Protein AF-A0AA37K7Y8-F1 (afdb_monomer)

Structure (mmCIF, N/CA/C/O backbone):
data_AF-A0AA37K7Y8-F1
#
_entry.id   AF-A0AA37K7Y8-F1
#
loop_
_atom_site.group_PDB
_atom_site.id
_atom_site.type_symbol
_atom_site.label_atom_id
_atom_site.label_alt_id
_atom_site.label_comp_id
_atom_site.label_asym_id
_atom_site.label_entity_id
_atom_site.label_seq_id
_atom_site.pdbx_PDB_ins_code
_atom_site.Cartn_x
_atom_site.Cartn_y
_atom_site.Cartn_z
_atom_site.occupancy
_atom_site.B_iso_or_equiv
_atom_site.auth_seq_id
_atom_site.auth_comp_id
_atom_site.auth_asym_id
_atom_site.auth_atom_id
_atom_site.pdbx_PDB_model_num
ATOM 1 N N . MET A 1 1 ? 25.836 -9.512 -77.310 1.00 53.97 1 MET A N 1
ATOM 2 C CA . MET A 1 1 ? 26.507 -8.299 -76.786 1.00 53.97 1 MET A CA 1
ATOM 3 C C . MET A 1 1 ? 25.750 -7.010 -77.109 1.00 53.97 1 MET A C 1
ATOM 5 O O . MET A 1 1 ? 25.607 -6.220 -76.193 1.00 53.97 1 MET A O 1
ATOM 9 N N . LEU A 1 2 ? 25.209 -6.821 -78.325 1.00 56.22 2 LEU A N 1
ATOM 10 C CA . LEU A 1 2 ? 24.453 -5.611 -78.724 1.00 56.22 2 LEU A CA 1
ATOM 11 C C . LEU A 1 2 ? 23.228 -5.285 -77.844 1.00 56.22 2 LEU A C 1
ATOM 13 O O . LEU A 1 2 ? 23.003 -4.128 -77.509 1.00 56.22 2 LEU A O 1
ATOM 17 N N . TRP A 1 3 ? 22.492 -6.302 -77.379 1.00 63.25 3 TRP A N 1
ATOM 18 C CA . TRP A 1 3 ? 21.325 -6.079 -76.517 1.00 63.25 3 TRP A CA 1
ATOM 19 C C . TRP A 1 3 ? 21.700 -5.428 -75.182 1.00 63.25 3 TRP A C 1
ATOM 21 O O . TRP A 1 3 ? 21.035 -4.497 -74.763 1.00 63.25 3 TRP A O 1
ATOM 31 N N . LEU A 1 4 ? 22.796 -5.856 -74.544 1.00 59.97 4 LEU A N 1
ATOM 32 C CA . LEU A 1 4 ? 23.277 -5.290 -73.276 1.00 59.97 4 LEU A CA 1
ATOM 33 C C . LEU A 1 4 ? 23.774 -3.844 -73.423 1.00 59.97 4 LEU A C 1
ATOM 35 O O . LEU A 1 4 ? 23.614 -3.066 -72.489 1.00 59.97 4 LEU A O 1
ATOM 39 N N . SER A 1 5 ? 24.352 -3.473 -74.572 1.00 61.94 5 SER A N 1
ATOM 40 C CA . SER A 1 5 ? 24.827 -2.103 -74.808 1.00 61.94 5 SER A CA 1
ATOM 41 C C . SER A 1 5 ? 23.690 -1.116 -75.070 1.00 61.94 5 SER A C 1
ATOM 43 O O . SER A 1 5 ? 23.763 0.016 -74.606 1.00 61.94 5 SER A O 1
ATOM 45 N N . GLU A 1 6 ? 22.625 -1.542 -75.755 1.00 71.38 6 GLU A N 1
ATOM 46 C CA . GLU A 1 6 ? 21.433 -0.708 -75.999 1.00 71.38 6 GLU A CA 1
ATOM 47 C C . GLU A 1 6 ? 20.591 -0.519 -74.728 1.00 71.38 6 GLU A C 1
ATOM 49 O O . GLU A 1 6 ? 19.954 0.510 -74.526 1.00 71.38 6 GLU A O 1
ATOM 54 N N . ASN A 1 7 ? 20.651 -1.501 -73.830 1.00 76.31 7 ASN A N 1
ATOM 55 C CA . ASN A 1 7 ? 19.851 -1.600 -72.614 1.00 76.31 7 ASN A CA 1
ATOM 56 C C . ASN A 1 7 ? 20.649 -1.237 -71.345 1.00 76.31 7 ASN A C 1
ATOM 58 O O . ASN A 1 7 ? 20.201 -1.479 -70.230 1.00 76.31 7 ASN A O 1
ATOM 62 N N . ILE A 1 8 ? 21.836 -0.645 -71.462 1.00 79.62 8 ILE A N 1
ATOM 63 C CA . ILE A 1 8 ? 22.662 -0.337 -70.284 1.00 79.62 8 ILE A CA 1
ATOM 64 C C . ILE A 1 8 ? 22.063 0.807 -69.436 1.00 79.62 8 ILE A C 1
ATOM 66 O O . ILE A 1 8 ? 22.241 0.834 -68.220 1.00 79.62 8 ILE A O 1
ATOM 70 N N . GLY A 1 9 ? 21.331 1.733 -70.072 1.00 79.88 9 GLY A N 1
ATOM 71 C CA . GLY A 1 9 ? 20.752 2.925 -69.440 1.00 79.88 9 GLY A CA 1
ATOM 72 C C . GLY A 1 9 ? 19.638 2.602 -68.443 1.00 79.88 9 GLY A C 1
ATOM 73 O O . GLY A 1 9 ? 19.799 2.839 -67.252 1.00 79.88 9 GLY A O 1
ATOM 74 N N . TRP A 1 10 ? 18.547 1.973 -68.894 1.00 81.38 10 TRP A N 1
ATOM 75 C CA . TRP A 1 10 ? 17.434 1.581 -68.010 1.00 81.38 10 TRP A CA 1
ATOM 76 C C . TRP A 1 10 ? 17.857 0.582 -66.916 1.00 81.38 10 TRP A C 1
ATOM 78 O O . TRP A 1 10 ? 17.357 0.667 -65.798 1.00 81.38 10 TRP A O 1
ATOM 88 N N . ILE A 1 11 ? 18.814 -0.324 -67.183 1.00 81.25 11 ILE A N 1
ATOM 89 C CA . ILE A 1 11 ? 19.373 -1.221 -66.152 1.00 81.25 11 ILE A CA 1
ATOM 90 C C . ILE A 1 11 ? 20.088 -0.409 -65.069 1.00 81.25 11 ILE A C 1
ATOM 92 O O . ILE A 1 11 ? 19.901 -0.671 -63.879 1.00 81.25 11 ILE A O 1
ATOM 96 N N . LYS A 1 12 ? 20.886 0.591 -65.464 1.00 83.25 12 LYS A N 1
ATOM 97 C CA . LYS A 1 12 ? 21.547 1.506 -64.530 1.00 83.25 12 LYS A CA 1
ATOM 98 C C . LYS A 1 12 ? 20.523 2.287 -63.709 1.00 83.25 12 LYS A C 1
ATOM 100 O O . LYS A 1 12 ? 20.694 2.378 -62.500 1.00 83.25 12 LYS A O 1
ATOM 105 N N . ASP A 1 13 ? 19.456 2.781 -64.328 1.00 83.31 13 ASP A N 1
ATOM 106 C CA . ASP A 1 13 ? 18.425 3.560 -63.636 1.00 83.31 13 ASP A CA 1
ATOM 107 C C . ASP A 1 13 ? 17.643 2.708 -62.625 1.00 83.31 13 ASP A C 1
ATOM 109 O O . ASP A 1 13 ? 17.449 3.127 -61.484 1.00 83.31 13 ASP A O 1
ATOM 113 N N . ILE A 1 14 ? 17.273 1.474 -62.987 1.00 86.94 14 ILE A N 1
ATOM 114 C CA . ILE A 1 14 ? 16.620 0.523 -62.072 1.00 86.94 14 ILE A CA 1
ATOM 115 C C . ILE A 1 14 ? 17.543 0.177 -60.898 1.00 86.94 14 ILE A C 1
ATOM 117 O O . ILE A 1 14 ? 17.113 0.210 -59.744 1.00 86.94 14 ILE A O 1
ATOM 121 N N . LEU A 1 15 ? 18.819 -0.118 -61.166 1.00 86.06 15 LEU A N 1
ATOM 122 C CA . LEU A 1 15 ? 19.801 -0.381 -60.112 1.00 86.06 15 LEU A CA 1
ATOM 123 C C . LEU A 1 15 ? 19.987 0.841 -59.212 1.00 86.06 15 LEU A C 1
ATOM 125 O O . LEU A 1 15 ? 19.997 0.693 -57.993 1.00 86.06 15 LEU A O 1
ATOM 129 N N . SER A 1 16 ? 20.077 2.042 -59.782 1.00 87.62 16 SER A N 1
ATOM 130 C CA . SER A 1 16 ? 20.163 3.287 -59.021 1.00 87.62 16 SER A CA 1
ATOM 131 C C . SER A 1 16 ? 18.949 3.485 -58.116 1.00 87.62 16 SER A C 1
ATOM 133 O O . SER A 1 16 ? 19.140 3.790 -56.945 1.00 87.62 16 SER A O 1
ATOM 135 N N . ILE A 1 17 ? 17.725 3.228 -58.589 1.00 90.25 17 ILE A N 1
ATOM 136 C CA . ILE A 1 17 ? 16.512 3.302 -57.757 1.00 90.25 17 ILE A CA 1
ATOM 137 C C . ILE A 1 17 ? 16.580 2.306 -56.591 1.00 90.25 17 ILE A C 1
ATOM 139 O O . ILE A 1 17 ? 16.290 2.676 -55.452 1.00 90.25 17 ILE A O 1
ATOM 143 N N . ILE A 1 18 ? 17.003 1.063 -56.844 1.00 89.81 18 ILE A N 1
ATOM 144 C CA . ILE A 1 18 ? 17.145 0.037 -55.799 1.00 89.81 18 ILE A CA 1
ATOM 145 C C . ILE A 1 18 ? 18.210 0.448 -54.775 1.00 89.81 18 ILE A C 1
ATOM 147 O O . ILE A 1 18 ? 17.963 0.372 -53.571 1.00 89.81 18 ILE A O 1
ATOM 151 N N . PHE A 1 19 ? 19.374 0.923 -55.227 1.00 88.44 19 PHE A N 1
ATOM 152 C CA . PHE A 1 19 ? 20.452 1.366 -54.343 1.00 88.44 19 PHE A CA 1
ATOM 153 C C . PHE A 1 19 ? 20.061 2.596 -53.527 1.00 88.44 19 PHE A C 1
ATOM 155 O O . PHE A 1 19 ? 20.320 2.629 -52.324 1.00 88.44 19 PHE A O 1
ATOM 162 N N . THR A 1 20 ? 19.400 3.580 -54.137 1.00 92.75 20 THR A N 1
ATOM 163 C CA . THR A 1 20 ? 18.884 4.750 -53.423 1.00 92.75 20 THR A CA 1
ATOM 164 C C . THR A 1 20 ? 17.829 4.333 -52.400 1.00 92.75 20 THR A C 1
ATOM 166 O O . THR A 1 20 ? 17.922 4.752 -51.250 1.00 92.75 20 THR A O 1
ATOM 169 N N . GLY A 1 21 ? 16.894 3.446 -52.755 1.00 89.75 21 GLY A N 1
ATOM 170 C CA . GLY A 1 21 ? 15.892 2.921 -51.824 1.00 89.75 21 GLY A CA 1
ATOM 171 C C . GLY A 1 21 ? 16.510 2.173 -50.638 1.00 89.75 21 GLY A C 1
ATOM 172 O O . GLY A 1 21 ? 16.165 2.442 -49.486 1.00 89.75 21 GLY A O 1
ATOM 173 N N . ALA A 1 22 ? 17.478 1.290 -50.894 1.00 89.81 22 ALA A N 1
ATOM 174 C CA . ALA A 1 22 ? 18.213 0.582 -49.847 1.00 89.81 22 ALA A CA 1
ATOM 175 C C . ALA A 1 22 ? 18.989 1.551 -48.939 1.00 89.81 22 ALA A C 1
ATOM 177 O O . ALA A 1 22 ? 18.926 1.433 -47.714 1.00 89.81 22 ALA A O 1
ATOM 178 N N . ALA A 1 23 ? 19.662 2.548 -49.520 1.00 88.38 23 ALA A N 1
ATOM 179 C CA . ALA A 1 23 ? 20.372 3.577 -48.768 1.00 88.38 23 ALA A CA 1
ATOM 180 C C . ALA A 1 23 ? 19.420 4.400 -47.887 1.00 88.38 23 ALA A C 1
ATOM 182 O O . ALA A 1 23 ? 19.737 4.658 -46.726 1.00 88.38 23 ALA A O 1
ATOM 183 N N . THR A 1 24 ? 18.232 4.756 -48.385 1.00 92.62 24 THR A N 1
ATOM 184 C CA . THR A 1 24 ? 17.203 5.443 -47.592 1.00 92.62 24 THR A CA 1
ATOM 185 C C . THR A 1 24 ? 16.727 4.583 -46.421 1.00 92.62 24 THR A C 1
ATOM 187 O O . THR A 1 24 ? 16.642 5.084 -45.300 1.00 92.62 24 THR A O 1
ATOM 190 N N . ILE A 1 25 ? 16.471 3.288 -46.631 1.00 89.00 25 ILE A N 1
ATOM 191 C CA . ILE A 1 25 ? 16.063 2.372 -45.552 1.00 89.00 25 ILE A CA 1
ATOM 192 C C . ILE A 1 25 ? 17.158 2.275 -44.484 1.00 89.00 25 ILE A C 1
ATOM 194 O O . ILE A 1 25 ? 16.870 2.420 -43.294 1.00 89.00 25 ILE A O 1
ATOM 198 N N . ILE A 1 26 ? 18.414 2.079 -44.893 1.00 89.19 26 ILE A N 1
ATOM 199 C CA . ILE A 1 26 ? 19.559 2.004 -43.977 1.00 89.19 26 ILE A CA 1
ATOM 200 C C . ILE A 1 26 ? 19.713 3.315 -43.205 1.00 89.19 26 ILE A C 1
ATOM 202 O O . ILE A 1 26 ? 19.890 3.284 -41.989 1.00 89.19 26 ILE A O 1
ATOM 206 N N . ALA A 1 27 ? 19.593 4.466 -43.868 1.00 88.81 27 ALA A N 1
ATOM 207 C CA . ALA A 1 27 ? 19.661 5.769 -43.214 1.00 88.81 27 ALA A CA 1
ATOM 208 C C . ALA A 1 27 ? 18.552 5.943 -42.162 1.00 88.81 27 ALA A C 1
ATOM 210 O O . ALA A 1 27 ? 18.833 6.363 -41.039 1.00 88.81 27 ALA A O 1
ATOM 211 N N . VAL A 1 28 ? 17.309 5.551 -42.473 1.00 89.56 28 VAL A N 1
ATOM 212 C CA . VAL A 1 28 ? 16.185 5.603 -41.521 1.00 89.56 28 VAL A CA 1
ATOM 213 C C . VAL A 1 28 ? 16.417 4.666 -40.333 1.00 89.56 28 VAL A C 1
ATOM 215 O O . VAL A 1 28 ? 16.213 5.068 -39.186 1.00 89.56 28 VAL A O 1
ATOM 218 N N . LEU A 1 29 ? 16.871 3.433 -40.572 1.00 83.31 29 LEU A N 1
ATOM 219 C CA . LEU A 1 29 ? 17.193 2.482 -39.503 1.00 83.31 29 LEU A CA 1
ATOM 220 C C . LEU A 1 29 ? 18.341 2.984 -38.623 1.00 83.31 29 LEU A C 1
ATOM 222 O O . LEU A 1 29 ? 18.253 2.906 -37.399 1.00 83.31 29 LEU A O 1
ATOM 226 N N . THR A 1 30 ? 19.372 3.566 -39.232 1.00 85.62 30 THR A N 1
ATOM 227 C CA . THR A 1 30 ? 20.529 4.134 -38.531 1.00 85.62 30 THR A CA 1
ATOM 228 C C . THR A 1 30 ? 20.114 5.328 -37.677 1.00 85.62 30 THR A C 1
ATOM 230 O O . THR A 1 30 ? 20.510 5.414 -36.519 1.00 85.62 30 THR A O 1
ATOM 233 N N . TYR A 1 31 ? 19.252 6.208 -38.194 1.00 84.06 31 TYR A N 1
ATOM 234 C CA . TYR A 1 31 ? 18.682 7.317 -37.428 1.00 84.06 31 TYR A CA 1
ATOM 235 C C . TYR A 1 31 ? 17.853 6.824 -36.235 1.00 84.06 31 TYR A C 1
ATOM 237 O O . TYR A 1 31 ? 18.003 7.334 -35.124 1.00 84.06 31 TYR A O 1
ATOM 245 N N . ARG A 1 32 ? 17.008 5.798 -36.428 1.00 77.25 32 ARG A N 1
ATOM 246 C CA . ARG A 1 32 ? 16.239 5.190 -35.327 1.00 77.25 32 ARG A CA 1
ATOM 247 C C . ARG A 1 32 ? 17.155 4.574 -34.272 1.00 77.25 32 ARG A C 1
ATOM 249 O O . ARG A 1 32 ? 16.910 4.782 -33.088 1.00 77.25 32 ARG A O 1
ATOM 256 N N . TYR A 1 33 ? 18.198 3.861 -34.692 1.00 72.69 33 TYR A N 1
ATOM 257 C CA . TYR A 1 33 ? 19.177 3.262 -33.789 1.00 72.69 33 TYR A CA 1
ATOM 258 C C . TYR A 1 33 ? 19.944 4.331 -33.004 1.00 72.69 33 TYR A C 1
ATOM 260 O O . TYR A 1 33 ? 19.936 4.310 -31.778 1.00 72.69 33 TYR A O 1
ATOM 268 N N . ALA A 1 34 ? 20.508 5.326 -33.692 1.00 68.75 34 ALA A N 1
ATOM 269 C CA . ALA A 1 34 ? 21.235 6.427 -33.069 1.00 68.75 34 ALA A CA 1
ATOM 270 C C . ALA A 1 34 ? 20.361 7.196 -32.072 1.00 68.75 34 ALA A C 1
ATOM 272 O O . ALA A 1 34 ? 20.804 7.482 -30.964 1.00 68.75 34 ALA A O 1
ATOM 273 N N . LYS A 1 35 ? 19.094 7.466 -32.415 1.00 73.56 35 LYS A N 1
ATOM 274 C CA . LYS A 1 35 ? 18.142 8.103 -31.499 1.00 73.56 35 LYS A CA 1
ATOM 275 C C . LYS A 1 35 ? 17.959 7.288 -30.216 1.00 73.56 35 LYS A C 1
ATOM 277 O O . LYS A 1 35 ? 17.956 7.865 -29.137 1.00 73.56 35 LYS A O 1
ATOM 282 N N . VAL A 1 36 ? 17.835 5.964 -30.313 1.00 71.31 36 VAL A N 1
ATOM 283 C CA . VAL A 1 36 ? 17.737 5.094 -29.130 1.00 71.31 36 VAL A CA 1
ATOM 284 C C . VAL A 1 36 ? 19.032 5.139 -28.317 1.00 71.31 36 VAL A C 1
ATOM 286 O O . VAL A 1 36 ? 18.974 5.387 -27.119 1.00 71.31 36 VAL A O 1
ATOM 289 N N . THR A 1 37 ? 20.193 4.977 -28.954 1.00 68.81 37 THR A N 1
ATOM 290 C CA . THR A 1 37 ? 21.496 4.923 -28.272 1.00 68.81 37 THR A CA 1
ATOM 291 C C . THR A 1 37 ? 21.881 6.240 -27.594 1.00 68.81 37 THR A C 1
ATOM 293 O O . THR A 1 37 ? 22.449 6.215 -26.507 1.00 68.81 37 THR A O 1
ATOM 296 N N . ILE A 1 38 ? 21.552 7.389 -28.194 1.00 70.81 38 ILE A N 1
ATOM 297 C CA . ILE A 1 38 ? 21.874 8.713 -27.637 1.00 70.81 38 ILE A CA 1
ATO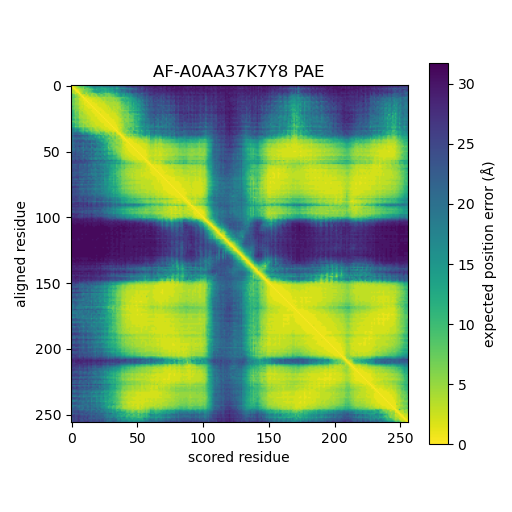M 298 C C . ILE A 1 38 ? 21.100 8.973 -26.337 1.00 70.81 38 ILE A C 1
ATOM 300 O O . ILE A 1 38 ? 21.684 9.468 -25.377 1.00 70.81 38 ILE A O 1
ATOM 304 N N . PHE A 1 39 ? 19.814 8.607 -26.273 1.00 65.94 39 PHE A N 1
ATOM 305 C CA . PHE A 1 39 ? 18.982 8.839 -25.082 1.00 65.94 39 PHE A CA 1
ATOM 306 C C . PHE A 1 39 ? 19.058 7.714 -24.043 1.00 65.94 39 PHE A C 1
ATOM 308 O O . PHE A 1 39 ? 18.698 7.915 -22.884 1.00 65.94 39 PHE A O 1
ATOM 315 N N . GLN A 1 40 ? 19.552 6.534 -24.422 1.00 74.69 40 GLN A N 1
ATOM 316 C CA . GLN A 1 40 ? 19.700 5.389 -23.528 1.00 74.69 40 GLN A CA 1
ATOM 317 C C . GLN A 1 40 ? 20.427 5.698 -22.201 1.00 74.69 40 GLN A C 1
ATOM 319 O O . GLN A 1 40 ? 19.898 5.298 -21.159 1.00 74.69 40 GLN A O 1
ATOM 324 N N . PRO A 1 41 ? 21.574 6.413 -22.160 1.00 77.31 41 PRO A N 1
ATOM 325 C CA . PRO A 1 41 ? 22.250 6.713 -20.896 1.00 77.31 41 PRO A CA 1
ATOM 326 C C . PRO A 1 41 ? 21.445 7.648 -19.983 1.00 77.31 41 PRO A C 1
ATOM 328 O O . PRO A 1 41 ? 21.474 7.474 -18.767 1.00 77.31 41 PRO A O 1
ATOM 331 N N . GLU A 1 42 ? 20.713 8.619 -20.533 1.00 80.94 42 GLU A N 1
ATOM 332 C CA . GLU A 1 42 ? 19.881 9.538 -19.742 1.00 80.94 42 GLU A CA 1
ATOM 333 C C . GLU A 1 42 ? 18.663 8.824 -19.158 1.00 80.94 42 GLU A C 1
ATOM 335 O O . GLU A 1 42 ? 18.407 8.920 -17.957 1.00 80.94 42 GLU A O 1
ATOM 340 N N . ILE A 1 43 ? 17.972 8.034 -19.984 1.00 82.25 43 ILE A N 1
ATOM 341 C CA . ILE A 1 43 ? 16.843 7.203 -19.553 1.00 82.25 43 ILE A CA 1
ATOM 342 C C . ILE A 1 43 ? 17.293 6.251 -18.444 1.00 82.25 43 ILE A C 1
ATOM 344 O O . ILE A 1 43 ? 16.642 6.174 -17.406 1.00 82.25 43 ILE A O 1
ATOM 348 N N . THR A 1 44 ? 18.439 5.586 -18.617 1.00 83.38 44 THR A N 1
ATOM 349 C CA . THR A 1 44 ? 18.978 4.660 -17.611 1.00 83.38 44 THR A CA 1
ATOM 350 C C . THR A 1 44 ? 19.246 5.375 -16.287 1.00 83.38 44 THR A C 1
ATOM 352 O O . THR A 1 44 ? 18.846 4.873 -15.244 1.00 83.38 44 THR A O 1
ATOM 355 N N . LYS A 1 45 ? 19.844 6.576 -16.300 1.00 85.62 45 LYS A N 1
ATOM 356 C CA . LYS A 1 45 ? 20.081 7.353 -15.069 1.00 85.62 45 LYS A CA 1
ATOM 357 C C . LYS A 1 45 ? 18.783 7.692 -14.335 1.00 85.62 45 LYS A C 1
ATOM 359 O O . LYS A 1 45 ? 18.715 7.521 -13.119 1.00 85.62 45 LYS A O 1
ATOM 364 N N . VAL A 1 46 ? 17.760 8.148 -15.061 1.00 88.38 46 VAL A N 1
ATOM 365 C CA . VAL A 1 46 ? 16.444 8.466 -14.479 1.00 88.38 46 VAL A CA 1
ATOM 366 C C . VAL A 1 46 ? 15.805 7.210 -13.886 1.00 88.38 46 VAL A C 1
ATOM 368 O O . VAL A 1 46 ? 15.337 7.240 -12.751 1.00 88.38 46 VAL A O 1
ATOM 371 N N . GLN A 1 47 ? 15.842 6.091 -14.612 1.00 87.50 47 GLN A N 1
ATOM 372 C CA . GLN A 1 47 ? 15.331 4.805 -14.136 1.00 87.50 47 GLN A CA 1
ATOM 373 C C . GLN A 1 47 ? 16.055 4.329 -12.878 1.00 87.50 47 GLN A C 1
ATOM 375 O O . GLN A 1 47 ? 15.402 4.004 -11.892 1.00 87.50 47 GLN A O 1
ATOM 380 N N . THR A 1 48 ? 17.389 4.347 -12.873 1.00 88.12 48 THR A N 1
ATOM 381 C CA . THR A 1 48 ? 18.196 3.997 -11.700 1.00 88.12 48 THR A CA 1
ATOM 382 C C . THR A 1 48 ? 17.829 4.867 -10.502 1.00 88.12 48 THR A C 1
ATOM 384 O O . THR A 1 48 ? 17.598 4.337 -9.420 1.00 88.12 48 THR A O 1
ATOM 387 N N . SER A 1 49 ? 17.715 6.186 -10.689 1.00 90.75 49 SER A N 1
ATOM 388 C CA . SER A 1 49 ? 17.336 7.101 -9.608 1.00 90.75 49 SER A CA 1
ATOM 389 C C . SER A 1 49 ? 15.947 6.790 -9.048 1.00 90.75 49 SER A C 1
ATOM 391 O O . SER A 1 49 ? 15.776 6.783 -7.833 1.00 90.75 49 SER A O 1
ATOM 393 N N . LEU A 1 50 ? 14.965 6.519 -9.913 1.00 92.25 50 LEU A N 1
ATOM 394 C CA . LEU A 1 50 ? 13.600 6.181 -9.500 1.00 92.25 50 LEU A CA 1
ATOM 395 C C . LEU A 1 50 ? 13.543 4.862 -8.731 1.00 92.25 50 LEU A C 1
ATOM 397 O O . LEU A 1 50 ? 12.842 4.768 -7.731 1.00 92.25 50 LEU A O 1
ATOM 401 N N . LEU A 1 51 ? 14.280 3.852 -9.189 1.00 92.31 51 LEU A N 1
ATOM 402 C CA . LEU A 1 51 ? 14.347 2.543 -8.546 1.00 92.31 51 LEU A CA 1
ATOM 403 C C . LEU A 1 51 ? 15.053 2.603 -7.184 1.00 92.31 51 LEU A C 1
ATOM 405 O O . LEU A 1 51 ? 14.620 1.945 -6.242 1.00 92.31 51 LEU A O 1
ATOM 409 N N . MET A 1 52 ? 16.102 3.418 -7.054 1.00 88.81 52 MET A N 1
ATOM 410 C CA . MET A 1 52 ? 16.772 3.649 -5.771 1.00 88.81 52 MET A CA 1
ATOM 411 C C . MET A 1 52 ? 15.869 4.392 -4.781 1.00 88.81 52 MET A C 1
ATOM 413 O O . MET A 1 52 ? 15.778 3.990 -3.624 1.00 88.81 52 MET A O 1
ATOM 417 N N . ASP A 1 53 ? 15.171 5.434 -5.237 1.00 91.31 53 ASP A N 1
ATOM 418 C CA . ASP A 1 53 ? 14.189 6.168 -4.427 1.00 91.31 53 ASP A CA 1
ATOM 419 C C . ASP A 1 53 ? 13.037 5.248 -3.976 1.00 91.31 53 ASP A C 1
ATOM 421 O O . ASP A 1 53 ? 12.634 5.271 -2.813 1.00 91.31 53 ASP A O 1
ATOM 425 N N . LEU A 1 54 ? 12.575 4.357 -4.862 1.00 91.38 54 LEU A N 1
ATOM 426 C CA . LEU A 1 54 ? 11.566 3.345 -4.550 1.00 91.38 54 LEU A CA 1
ATOM 427 C C . LEU A 1 54 ? 12.022 2.399 -3.430 1.00 91.38 54 LEU A C 1
ATOM 429 O O . LEU A 1 54 ? 11.269 2.176 -2.487 1.00 91.38 54 LEU A O 1
ATOM 433 N N . LEU A 1 55 ? 13.247 1.864 -3.507 1.00 86.00 55 LEU A N 1
ATOM 434 C CA . LEU A 1 55 ? 13.792 0.959 -2.485 1.00 86.00 55 LEU A CA 1
ATOM 435 C C . LEU A 1 55 ? 13.972 1.631 -1.120 1.00 86.00 55 LEU A C 1
ATOM 437 O O . LEU A 1 55 ? 13.904 0.955 -0.099 1.00 86.00 55 LEU A O 1
ATOM 441 N N . GLN A 1 56 ? 14.216 2.943 -1.089 1.00 87.31 56 GLN A N 1
ATOM 442 C CA . GLN A 1 56 ? 14.326 3.692 0.165 1.00 87.31 56 GLN A CA 1
ATOM 443 C C . GLN A 1 56 ? 12.964 3.939 0.816 1.00 87.31 56 GLN A C 1
ATOM 445 O O . GLN A 1 56 ? 12.870 3.995 2.041 1.00 87.31 56 GLN A O 1
ATOM 450 N N . LYS A 1 57 ? 11.916 4.115 0.005 1.00 87.69 57 LYS A N 1
ATOM 451 C CA . LYS A 1 57 ? 10.573 4.469 0.481 1.00 87.69 57 LYS A CA 1
ATOM 452 C C . LYS A 1 57 ? 9.676 3.268 0.726 1.00 87.69 57 LYS A C 1
ATOM 454 O O . LYS A 1 57 ? 8.785 3.352 1.569 1.00 87.69 57 LYS A O 1
ATOM 459 N N . ILE A 1 58 ? 9.869 2.175 -0.007 1.00 85.88 58 ILE A N 1
ATOM 460 C CA . ILE A 1 58 ? 9.056 0.979 0.168 1.00 85.88 58 ILE A CA 1
ATOM 461 C C . ILE A 1 58 ? 9.655 0.088 1.256 1.00 85.88 58 ILE A C 1
ATOM 463 O O . ILE A 1 58 ? 10.823 -0.291 1.176 1.00 85.88 58 ILE A O 1
ATOM 467 N N . PRO A 1 59 ? 8.857 -0.280 2.269 1.00 86.38 59 PRO A N 1
ATOM 468 C CA . PRO A 1 59 ? 9.309 -1.171 3.320 1.00 86.38 59 PRO A CA 1
ATOM 469 C C . PRO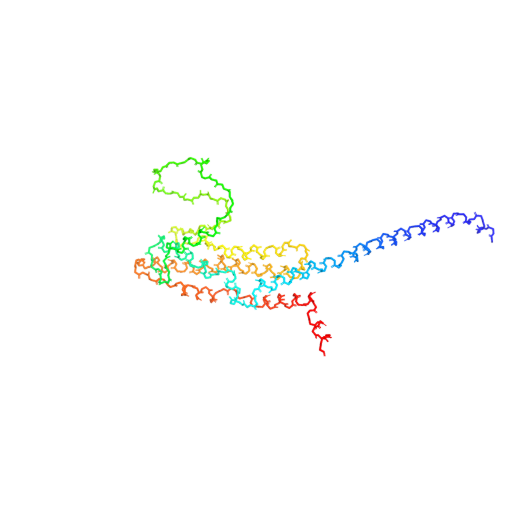 A 1 59 ? 9.588 -2.574 2.781 1.00 86.38 59 PRO A C 1
ATOM 471 O O . PRO A 1 59 ? 8.919 -3.068 1.879 1.00 86.38 59 PRO A O 1
ATOM 474 N N . THR A 1 60 ? 10.552 -3.248 3.395 1.00 84.06 60 THR A N 1
ATOM 475 C CA . THR A 1 60 ? 10.993 -4.596 3.005 1.00 84.06 60 THR A CA 1
ATOM 476 C C . THR A 1 60 ? 10.301 -5.720 3.778 1.00 84.06 60 THR A C 1
ATOM 478 O O . THR A 1 60 ? 10.618 -6.886 3.573 1.00 84.06 60 THR A O 1
ATOM 481 N N . SER A 1 61 ? 9.374 -5.391 4.681 1.00 88.50 61 SER A N 1
ATOM 482 C CA . SER A 1 61 ? 8.665 -6.354 5.533 1.00 88.50 61 SER A CA 1
ATOM 483 C C . SER A 1 61 ? 7.192 -5.993 5.681 1.00 88.50 61 SER A C 1
ATOM 485 O O . SER A 1 61 ? 6.844 -4.809 5.612 1.00 88.50 61 SER A O 1
ATOM 487 N N . GLN A 1 62 ? 6.340 -6.982 5.979 1.00 89.00 62 GLN A N 1
ATOM 488 C CA . GLN A 1 62 ? 4.930 -6.745 6.302 1.00 89.00 62 GLN A CA 1
ATOM 489 C C . GLN A 1 62 ? 4.744 -5.718 7.416 1.00 89.00 62 GLN A C 1
ATOM 491 O O . GLN A 1 62 ? 3.898 -4.838 7.301 1.00 89.00 62 GLN A O 1
ATOM 496 N N . VAL A 1 63 ? 5.531 -5.798 8.490 1.00 88.19 63 VAL A N 1
ATOM 497 C CA . VAL A 1 63 ? 5.409 -4.857 9.614 1.00 88.19 63 VAL A CA 1
ATOM 498 C C . VAL A 1 63 ? 5.715 -3.435 9.147 1.00 88.19 63 VAL A C 1
ATOM 500 O O . VAL A 1 63 ? 4.946 -2.518 9.426 1.00 88.19 63 VAL A O 1
ATOM 503 N N . GLY A 1 64 ? 6.789 -3.255 8.373 1.00 89.25 64 GLY A N 1
ATOM 504 C CA . GLY A 1 64 ? 7.110 -1.961 7.776 1.00 89.25 64 GLY A CA 1
ATOM 505 C C . GLY A 1 64 ? 6.007 -1.462 6.841 1.00 89.25 64 GLY A C 1
ATOM 506 O O . GLY A 1 64 ? 5.699 -0.275 6.847 1.00 89.25 64 GLY A O 1
ATOM 507 N N . PHE A 1 65 ? 5.368 -2.358 6.085 1.00 91.12 65 PHE A N 1
ATOM 508 C CA . PHE A 1 65 ? 4.224 -2.023 5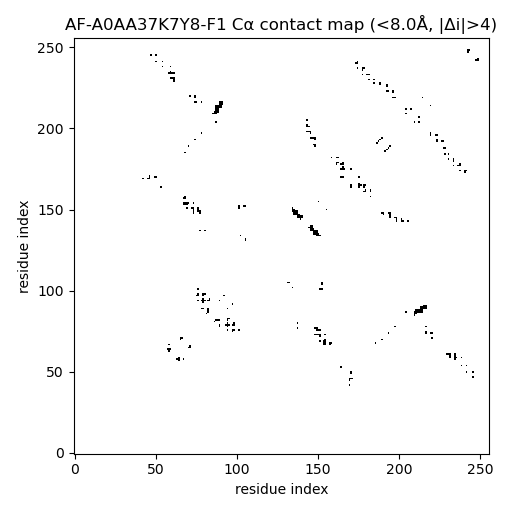.239 1.00 91.12 65 PHE A CA 1
ATOM 509 C C . PHE A 1 65 ? 3.008 -1.569 6.039 1.00 91.12 65 PHE A C 1
ATOM 511 O O . PHE A 1 65 ? 2.428 -0.539 5.711 1.00 91.12 65 PHE A O 1
ATOM 518 N N . MET A 1 66 ? 2.653 -2.278 7.111 1.00 87.56 66 MET A N 1
ATOM 519 C CA . MET A 1 66 ? 1.530 -1.897 7.970 1.00 87.56 66 MET A CA 1
ATOM 520 C C . MET A 1 66 ? 1.729 -0.510 8.592 1.00 87.56 66 MET A C 1
ATOM 522 O O . MET A 1 66 ? 0.771 0.255 8.704 1.00 87.56 66 MET A O 1
ATOM 526 N N . VAL A 1 67 ? 2.974 -0.180 8.954 1.00 89.00 67 VAL A N 1
ATOM 527 C CA . VAL A 1 67 ? 3.352 1.149 9.451 1.00 89.00 67 VAL A CA 1
ATOM 528 C C . VAL A 1 67 ? 3.293 2.189 8.334 1.00 89.00 67 VAL A C 1
ATOM 530 O O . VAL A 1 67 ? 2.711 3.251 8.525 1.00 89.00 67 VAL A O 1
ATOM 533 N N . ALA A 1 68 ? 3.854 1.902 7.157 1.00 88.38 68 ALA A N 1
ATOM 534 C CA . ALA A 1 68 ? 3.866 2.839 6.035 1.00 88.38 68 ALA A CA 1
ATOM 535 C C . ALA A 1 68 ? 2.447 3.173 5.543 1.00 88.38 68 ALA A C 1
ATOM 537 O O . ALA A 1 68 ? 2.140 4.343 5.331 1.00 88.38 68 ALA A O 1
ATOM 538 N N . ALA A 1 69 ? 1.575 2.167 5.436 1.00 88.25 69 ALA A N 1
ATOM 539 C CA . ALA A 1 69 ? 0.163 2.321 5.083 1.00 88.25 69 ALA A CA 1
ATOM 540 C C . ALA A 1 69 ? -0.703 2.894 6.224 1.00 88.25 69 ALA A C 1
ATOM 542 O O . ALA A 1 69 ? -1.875 3.209 6.002 1.00 88.25 69 ALA A O 1
ATOM 543 N N . ASP A 1 70 ? -0.129 3.030 7.423 1.00 89.50 70 ASP A N 1
ATOM 544 C CA . ASP A 1 70 ? -0.741 3.561 8.641 1.00 89.50 70 ASP A CA 1
ATOM 545 C C . ASP A 1 70 ? -2.099 2.923 8.987 1.00 89.50 70 ASP A C 1
ATOM 547 O O . ASP A 1 70 ? -3.114 3.593 9.222 1.00 89.50 70 ASP A O 1
ATOM 551 N N . PHE A 1 71 ? -2.133 1.586 9.006 1.00 89.69 71 PHE A N 1
ATOM 552 C CA . PHE A 1 71 ? -3.344 0.846 9.371 1.00 89.69 71 PHE A CA 1
ATOM 553 C C . PHE A 1 71 ? -3.746 1.081 10.830 1.00 89.69 71 PHE A C 1
ATOM 555 O O . PHE A 1 71 ? -4.935 1.178 11.131 1.00 89.69 71 PHE A O 1
ATOM 562 N N . GLU A 1 72 ? -2.778 1.220 11.738 1.00 90.00 72 GLU A N 1
ATOM 563 C CA . GLU A 1 72 ? -3.062 1.511 13.144 1.00 90.00 72 GLU A CA 1
ATOM 564 C C . GLU A 1 72 ? -3.693 2.898 13.313 1.00 90.00 72 GLU A C 1
ATOM 566 O O . GLU A 1 72 ? -4.735 3.015 13.965 1.00 90.00 72 GLU A O 1
ATOM 571 N N . GLY A 1 73 ? -3.121 3.940 12.699 1.00 87.06 73 GLY A N 1
ATOM 572 C CA . GLY A 1 73 ? -3.699 5.281 12.725 1.00 87.06 73 GLY A CA 1
ATOM 573 C C . GLY A 1 73 ? -5.100 5.298 12.118 1.00 87.06 73 GLY A C 1
ATOM 574 O O . GLY A 1 73 ? -6.026 5.867 12.700 1.00 87.06 73 GLY A O 1
ATOM 575 N N . THR A 1 74 ? -5.293 4.581 11.010 1.00 84.75 74 THR A N 1
ATOM 576 C CA . THR A 1 74 ? -6.604 4.418 10.366 1.00 84.75 74 THR A CA 1
ATOM 577 C C . THR A 1 74 ? -7.613 3.790 11.333 1.00 84.75 74 THR A C 1
ATOM 579 O O . THR A 1 74 ? -8.699 4.338 11.534 1.00 84.75 74 THR A O 1
ATOM 582 N N . ILE A 1 75 ? -7.257 2.705 12.029 1.00 88.31 75 ILE A N 1
ATOM 583 C CA . ILE A 1 75 ? -8.114 2.089 13.059 1.00 88.31 75 ILE A CA 1
ATOM 584 C C . ILE A 1 75 ? -8.456 3.088 14.159 1.00 88.31 75 ILE A C 1
ATOM 586 O O . ILE A 1 75 ? -9.624 3.230 14.517 1.00 88.31 75 ILE A O 1
ATOM 590 N N . ARG A 1 76 ? -7.460 3.796 14.697 1.00 87.94 76 ARG A N 1
ATOM 591 C CA . ARG A 1 76 ? -7.655 4.737 15.807 1.00 87.94 76 ARG A CA 1
ATOM 592 C C . ARG A 1 76 ? -8.612 5.864 15.440 1.00 87.94 76 ARG A C 1
ATOM 594 O O . ARG A 1 76 ? -9.529 6.142 16.210 1.00 87.94 76 ARG A O 1
ATOM 601 N N . VAL A 1 77 ? -8.466 6.453 14.254 1.00 83.50 77 VAL A N 1
ATOM 602 C CA . VAL A 1 77 ? -9.367 7.509 13.765 1.00 83.50 77 VAL A CA 1
ATOM 603 C C . VAL A 1 77 ? -10.798 6.995 13.616 1.00 83.50 77 VAL A C 1
ATOM 605 O O . VAL A 1 77 ? -11.741 7.674 14.026 1.00 83.50 77 VAL A O 1
ATOM 608 N N . ASN A 1 78 ? -10.985 5.789 13.077 1.00 83.19 78 ASN A N 1
ATOM 609 C CA . ASN A 1 78 ? -12.322 5.211 12.938 1.00 83.19 78 ASN A CA 1
ATOM 610 C C . ASN A 1 78 ? -12.940 4.846 14.292 1.00 83.19 78 ASN A C 1
ATOM 612 O O . ASN A 1 78 ? -14.106 5.146 14.531 1.00 83.19 78 ASN A O 1
ATOM 616 N N . LEU A 1 79 ? -12.161 4.270 15.208 1.00 85.31 79 LEU A N 1
ATOM 617 C CA . LEU A 1 79 ? -12.612 3.979 16.569 1.00 85.31 79 LEU A CA 1
ATOM 618 C C . LEU A 1 79 ? -12.973 5.247 17.338 1.00 85.31 79 LEU A C 1
ATOM 620 O O . LEU A 1 79 ? -13.972 5.251 18.048 1.00 85.31 79 LEU A O 1
ATOM 624 N N . ALA A 1 80 ? -12.200 6.322 17.182 1.00 83.81 80 ALA A N 1
ATOM 625 C CA . ALA A 1 80 ? -12.504 7.612 17.785 1.00 83.81 80 ALA A CA 1
ATOM 626 C C . ALA A 1 80 ? -13.865 8.142 17.313 1.00 83.81 80 ALA A C 1
ATOM 628 O O . ALA A 1 80 ? -14.679 8.579 18.124 1.00 83.81 80 ALA A O 1
ATOM 629 N N . ARG A 1 81 ? -14.132 8.055 16.005 1.00 76.94 81 ARG A N 1
ATOM 630 C CA . ARG A 1 81 ? -15.410 8.464 15.407 1.00 76.94 81 ARG A CA 1
ATOM 631 C C . ARG A 1 81 ? -16.573 7.634 15.941 1.00 76.94 81 ARG A C 1
ATOM 633 O O . ARG A 1 81 ? -17.540 8.208 16.427 1.00 76.94 81 ARG A O 1
ATOM 640 N N . LEU A 1 82 ? -16.443 6.306 15.926 1.00 77.81 82 LEU A N 1
ATOM 641 C CA . LEU A 1 82 ? -17.469 5.408 16.460 1.00 77.81 82 LEU A CA 1
ATOM 642 C C . LEU A 1 82 ? -17.712 5.652 17.957 1.00 77.81 82 LEU A C 1
ATOM 644 O O . LEU A 1 82 ? -18.855 5.643 18.397 1.00 77.81 82 LEU A O 1
ATOM 648 N N . ALA A 1 83 ? -16.662 5.906 18.741 1.00 78.75 83 ALA A N 1
ATOM 649 C CA . ALA A 1 83 ? -16.787 6.176 20.172 1.00 78.75 83 ALA A CA 1
ATOM 650 C C . ALA A 1 83 ? -17.590 7.450 20.451 1.00 78.75 83 ALA A C 1
ATOM 652 O O . ALA A 1 83 ? -18.431 7.456 21.346 1.00 78.75 83 ALA A O 1
ATOM 653 N N . LEU A 1 84 ? -17.372 8.510 19.668 1.00 76.75 84 LEU A N 1
ATOM 654 C CA . LEU A 1 84 ? -18.150 9.745 19.783 1.00 76.75 84 LEU A CA 1
ATOM 655 C C . LEU A 1 84 ? -19.595 9.582 19.298 1.00 76.75 84 LEU A C 1
ATOM 657 O O . LEU A 1 84 ? -20.486 10.214 19.854 1.00 76.75 84 LEU A O 1
ATOM 661 N N . GLU A 1 85 ? -19.829 8.750 18.281 1.00 72.81 85 GLU A N 1
ATOM 662 C CA . GLU A 1 85 ? -21.165 8.518 17.718 1.00 72.81 85 GLU A CA 1
ATOM 663 C C . GLU A 1 85 ? -22.033 7.617 18.613 1.00 72.81 85 GLU A C 1
ATOM 665 O O . GLU A 1 85 ? -23.214 7.895 18.807 1.00 72.81 85 GLU A O 1
ATOM 670 N N . PHE A 1 86 ? -21.448 6.565 19.195 1.00 74.50 86 PHE A N 1
ATOM 671 C CA . PHE A 1 86 ? -22.169 5.535 19.957 1.00 74.50 86 PHE A CA 1
ATOM 672 C C . PHE A 1 86 ? -21.942 5.593 21.477 1.00 74.50 86 PHE A C 1
ATOM 674 O O . PHE A 1 86 ? -22.600 4.869 22.220 1.00 74.50 86 PHE A O 1
ATOM 681 N N . GLY A 1 87 ? -21.035 6.445 21.965 1.00 71.31 87 GLY A N 1
ATOM 682 C CA . GLY A 1 87 ? -20.864 6.724 23.395 1.00 71.31 87 GLY A CA 1
ATOM 683 C C . GLY A 1 87 ? -20.118 5.655 24.206 1.00 71.31 87 GLY A C 1
ATOM 684 O O . GLY A 1 87 ? -20.310 5.586 25.420 1.00 71.31 87 GLY A O 1
ATOM 685 N N . PHE A 1 88 ? -19.278 4.825 23.576 1.00 78.75 88 PHE A N 1
ATOM 686 C CA . PHE A 1 88 ? -18.434 3.840 24.274 1.00 78.75 88 PHE A CA 1
ATOM 687 C C . PHE A 1 88 ? -17.039 4.388 24.613 1.00 78.75 88 PHE A C 1
ATOM 689 O O . PHE A 1 88 ? -16.579 5.384 24.052 1.00 78.75 88 PHE A O 1
ATOM 696 N N . ILE A 1 89 ? -16.327 3.716 25.524 1.00 80.94 89 ILE A N 1
ATOM 697 C CA . ILE A 1 89 ? -15.012 4.160 26.008 1.00 80.94 89 ILE A CA 1
ATOM 698 C C . ILE A 1 89 ? -13.895 3.430 25.258 1.00 80.94 89 ILE A C 1
ATOM 700 O O . ILE A 1 89 ? -13.864 2.199 25.209 1.00 80.94 89 ILE A O 1
ATOM 704 N N . VAL A 1 90 ? -12.919 4.179 24.738 1.00 84.69 90 VAL A N 1
ATOM 705 C CA . VAL A 1 90 ? -11.680 3.614 24.183 1.00 84.69 90 VAL A CA 1
ATOM 706 C C . VAL A 1 90 ? -10.571 3.681 25.227 1.00 84.69 90 VAL A C 1
ATOM 708 O O . VAL A 1 90 ? -10.297 4.732 25.795 1.00 84.69 90 VAL A O 1
ATOM 711 N N . SER A 1 91 ? -9.919 2.549 25.488 1.00 80.19 91 SER A N 1
ATOM 712 C CA . SER A 1 91 ? -9.024 2.398 26.649 1.00 80.19 91 SER A CA 1
ATOM 713 C C . SER A 1 91 ? -7.657 3.079 26.488 1.00 80.19 91 SER A C 1
ATOM 715 O O . SER A 1 91 ? -6.994 3.352 27.483 1.00 80.19 91 SER A O 1
ATOM 717 N N . ASN A 1 92 ? -7.227 3.348 25.250 1.00 79.06 92 ASN A N 1
ATOM 718 C CA . ASN A 1 92 ? -5.826 3.670 24.941 1.00 79.06 92 ASN A CA 1
ATOM 719 C C . ASN A 1 92 ? -5.606 5.093 24.402 1.00 79.06 92 ASN A C 1
ATOM 721 O O . ASN A 1 92 ? -4.462 5.502 24.221 1.00 79.06 92 ASN A O 1
ATOM 725 N N . PHE A 1 93 ? -6.670 5.842 24.104 1.00 82.00 93 PHE A N 1
ATOM 726 C CA . PHE A 1 93 ? -6.572 7.223 23.629 1.00 82.00 93 PHE A CA 1
ATOM 727 C C . PHE A 1 93 ? -7.875 7.986 23.885 1.00 82.00 93 PHE A C 1
ATOM 729 O O . PHE A 1 93 ? -8.937 7.386 24.037 1.00 82.00 93 PHE A O 1
ATOM 736 N N . ASN A 1 94 ? -7.794 9.319 23.896 1.00 82.75 94 ASN A N 1
ATOM 737 C CA . ASN A 1 94 ? -8.968 10.188 23.937 1.00 82.75 94 ASN A CA 1
ATOM 738 C C . ASN A 1 94 ? -9.512 10.398 22.507 1.00 82.75 94 ASN A C 1
ATOM 740 O O . ASN A 1 94 ? -8.791 10.971 21.683 1.00 82.75 94 ASN A O 1
ATOM 744 N N . PRO A 1 95 ? -10.762 9.990 22.204 1.00 79.31 95 PRO A N 1
ATOM 745 C CA . PRO A 1 95 ? -11.355 10.136 20.875 1.00 79.31 95 PRO A CA 1
ATOM 746 C C . PRO A 1 95 ? -11.320 11.562 20.308 1.00 79.31 95 PRO A C 1
ATOM 748 O O . PRO A 1 95 ? -11.038 11.749 19.127 1.00 79.31 95 PRO A O 1
ATOM 751 N N . ALA A 1 96 ? -11.556 12.580 21.142 1.00 75.69 96 ALA A N 1
ATOM 752 C CA . ALA A 1 96 ? -11.595 13.970 20.689 1.00 75.69 96 ALA A CA 1
ATOM 753 C C . ALA A 1 96 ? -10.214 14.474 20.237 1.00 75.69 96 ALA A C 1
ATOM 755 O O . ALA A 1 96 ? -10.103 15.199 19.249 1.00 75.69 96 ALA A O 1
ATOM 756 N N . GLU A 1 97 ? -9.154 14.069 20.935 1.00 76.38 97 GLU A N 1
ATOM 757 C CA . GLU A 1 97 ? -7.778 14.437 20.587 1.00 76.38 97 GLU A CA 1
ATOM 758 C C . GLU A 1 97 ? -7.288 13.690 19.341 1.00 76.38 97 GLU A C 1
ATOM 760 O O . GLU A 1 97 ? -6.589 14.260 18.502 1.00 76.38 97 GLU A O 1
ATOM 765 N N . GLU A 1 98 ? -7.706 12.436 19.173 1.00 75.69 98 GLU A N 1
ATOM 766 C CA . GLU A 1 98 ? -7.348 11.626 18.008 1.00 75.69 98 GLU A CA 1
ATOM 767 C C . GLU A 1 98 ? -7.938 12.200 16.708 1.00 75.69 98 GLU A C 1
ATOM 769 O O . GLU A 1 98 ? -7.248 12.302 15.691 1.00 75.69 98 GLU A O 1
ATOM 774 N N . ILE A 1 99 ? -9.191 12.670 16.745 1.00 71.38 99 ILE A N 1
ATOM 775 C CA . ILE A 1 99 ? -9.825 13.313 15.585 1.00 71.38 99 ILE A CA 1
ATOM 776 C C . ILE A 1 99 ? -9.130 14.631 15.231 1.00 71.38 99 ILE A C 1
ATOM 778 O O . ILE A 1 99 ? -8.887 14.886 14.050 1.00 71.38 99 ILE A O 1
ATOM 782 N N . LYS A 1 100 ? -8.739 15.446 16.220 1.00 68.62 100 LYS A N 1
ATOM 783 C CA . LYS A 1 100 ? -7.985 16.687 15.964 1.00 68.62 100 LYS A CA 1
ATOM 784 C C . LYS A 1 100 ? -6.659 16.414 15.257 1.00 68.62 100 LYS A C 1
ATOM 786 O O . LYS A 1 100 ? -6.327 17.117 14.306 1.00 68.62 100 LYS A O 1
ATOM 791 N N . ARG A 1 101 ? -5.931 15.367 15.665 1.00 62.53 101 ARG A N 1
ATOM 792 C CA . ARG A 1 101 ? -4.689 14.941 14.993 1.00 62.53 101 ARG A CA 1
ATOM 793 C C . ARG A 1 101 ? -4.931 14.519 13.548 1.00 62.53 101 ARG A C 1
ATOM 795 O O . ARG A 1 101 ? -4.122 14.843 12.686 1.00 62.53 101 ARG A O 1
ATOM 802 N N . SER A 1 102 ? -6.058 13.862 13.273 1.00 61.25 102 SER A N 1
ATOM 803 C CA . SER A 1 102 ? -6.429 13.486 11.905 1.00 61.25 102 SER A CA 1
ATOM 804 C C . SER A 1 102 ? -6.783 14.689 11.014 1.00 61.25 102 SER A C 1
ATOM 806 O O . SER A 1 102 ? -6.477 14.668 9.827 1.00 61.25 102 SER A O 1
ATOM 808 N N . ALA A 1 103 ? -7.365 15.756 11.581 1.00 46.66 103 ALA A N 1
ATOM 809 C CA . ALA A 1 103 ? -7.763 16.970 10.857 1.00 46.66 103 ALA A CA 1
ATOM 810 C C . ALA A 1 103 ? -6.610 17.971 10.632 1.00 46.66 103 ALA A C 1
ATOM 812 O O . ALA A 1 103 ? -6.531 18.592 9.574 1.00 46.66 103 ALA A O 1
ATOM 813 N N . ALA A 1 104 ? -5.688 18.109 11.593 1.00 33.84 104 ALA A N 1
ATOM 814 C CA . ALA A 1 104 ? -4.576 19.069 11.539 1.00 33.84 104 ALA A CA 1
ATOM 815 C C . ALA A 1 104 ? -3.535 18.777 10.439 1.00 33.84 104 ALA A C 1
ATOM 817 O O . ALA A 1 104 ? -2.722 19.632 10.107 1.00 33.84 104 ALA A O 1
ATOM 818 N N . LEU A 1 105 ? -3.575 17.585 9.847 1.00 35.41 105 LEU A N 1
ATOM 819 C CA . LEU A 1 105 ? -2.690 17.163 8.763 1.00 35.41 105 LEU A CA 1
ATOM 820 C C . LEU A 1 105 ? -3.207 17.559 7.356 1.00 35.41 105 LEU A C 1
ATOM 822 O O . LEU A 1 105 ? -2.572 17.224 6.365 1.00 35.41 105 LEU A O 1
ATOM 826 N N . SER A 1 106 ? -4.333 18.281 7.242 1.00 31.05 106 SER A N 1
ATOM 827 C CA . SER A 1 106 ? -4.940 18.689 5.953 1.00 31.05 106 SER A CA 1
ATOM 828 C C . SER A 1 106 ? -4.877 20.193 5.642 1.00 31.05 106 SER A C 1
ATOM 830 O O . SER A 1 106 ? -5.675 20.675 4.842 1.00 31.05 106 SER A O 1
ATOM 832 N N . ILE A 1 107 ? -3.967 20.962 6.246 1.00 25.23 107 ILE A N 1
ATOM 833 C CA . ILE A 1 107 ? -3.892 22.409 5.990 1.00 25.23 107 ILE A CA 1
ATOM 834 C C . ILE A 1 107 ? -2.499 22.788 5.486 1.00 25.23 107 ILE A C 1
ATOM 836 O O . ILE A 1 107 ? -1.608 23.061 6.283 1.00 25.23 107 ILE A O 1
ATOM 840 N N . ASP A 1 108 ? -2.347 22.856 4.161 1.00 23.62 108 ASP A N 1
ATOM 841 C CA . ASP A 1 108 ? -1.626 23.974 3.551 1.00 23.62 108 ASP A CA 1
ATOM 842 C C . ASP A 1 108 ? -2.171 24.333 2.152 1.00 23.62 108 ASP A C 1
ATOM 844 O O . ASP A 1 108 ? -2.479 23.473 1.325 1.00 23.62 108 ASP A O 1
ATOM 848 N N . SER A 1 109 ? -2.204 25.645 1.918 1.00 27.52 109 SER A N 1
ATOM 849 C CA . SER A 1 109 ? -2.465 26.428 0.704 1.00 27.52 109 SER A CA 1
ATOM 850 C C . SER A 1 109 ? -3.914 26.798 0.301 1.00 27.52 109 SER A C 1
ATOM 852 O O . SER A 1 109 ? -4.643 26.083 -0.378 1.00 27.52 109 SER A O 1
ATOM 854 N N . SER A 1 110 ? -4.236 28.046 0.677 1.00 27.55 110 SER A N 1
ATOM 855 C CA . SER A 1 110 ? -5.139 29.028 0.048 1.00 27.55 110 SER A CA 1
ATOM 856 C C . SER A 1 110 ? -6.631 28.710 -0.077 1.00 27.55 110 SER A C 1
ATOM 858 O O . SER A 1 110 ? -7.057 28.152 -1.080 1.00 27.55 110 SER A O 1
ATOM 860 N N . LEU A 1 111 ? -7.427 29.216 0.871 1.00 25.64 111 LEU A N 1
ATOM 861 C CA . LEU A 1 111 ? -8.706 29.912 0.635 1.00 25.64 111 LEU A CA 1
ATOM 862 C C . LEU A 1 111 ? -9.236 30.428 1.983 1.00 25.64 111 LEU A C 1
ATOM 864 O O . LEU A 1 111 ? -9.375 29.665 2.938 1.00 25.64 111 LEU A O 1
ATOM 868 N N . THR A 1 112 ? -9.468 31.736 2.088 1.00 26.80 112 THR A N 1
ATOM 869 C CA . THR A 1 112 ? -9.971 32.387 3.305 1.00 26.80 112 THR A CA 1
ATOM 870 C C . THR A 1 112 ? -11.495 32.346 3.372 1.00 26.80 112 THR A C 1
ATOM 872 O O . THR A 1 112 ? -12.186 32.538 2.379 1.00 26.80 112 THR A O 1
ATOM 875 N N . LEU A 1 113 ? -11.998 32.119 4.586 1.00 30.91 113 LEU A N 1
ATOM 876 C CA . LEU A 1 113 ? -13.398 31.878 4.964 1.00 30.91 113 LEU A CA 1
ATOM 877 C C . LEU A 1 113 ? -14.378 33.052 4.750 1.00 30.91 113 LEU A C 1
ATOM 879 O O . LEU A 1 113 ? -15.559 32.905 5.051 1.00 30.91 113 LEU A O 1
ATOM 883 N N . GLU A 1 114 ? -13.931 34.200 4.243 1.00 29.16 114 GLU A N 1
ATOM 884 C CA . GLU A 1 114 ? -14.769 35.405 4.108 1.00 29.16 114 GLU A CA 1
ATOM 885 C C . GLU A 1 114 ? -15.662 35.411 2.850 1.00 29.16 114 GLU A C 1
ATOM 887 O O . GLU A 1 114 ? -16.614 36.185 2.793 1.00 29.16 114 GLU A O 1
ATOM 892 N N . ASP A 1 115 ? -15.455 34.496 1.896 1.00 32.38 115 ASP A N 1
ATOM 893 C CA . ASP A 1 115 ? -16.239 34.434 0.647 1.00 32.38 115 ASP A CA 1
ATOM 894 C C . ASP A 1 115 ? -17.601 33.712 0.761 1.00 32.38 115 ASP A C 1
ATOM 896 O O . ASP A 1 115 ? -18.354 33.664 -0.212 1.00 32.38 115 ASP A O 1
ATOM 900 N N . LEU A 1 116 ? -17.950 33.114 1.910 1.00 35.72 116 LEU A N 1
ATOM 901 C CA . LEU A 1 116 ? -19.031 32.107 1.973 1.00 35.72 116 LEU A CA 1
ATOM 902 C C . LEU A 1 116 ? -20.097 32.337 3.059 1.00 35.72 116 LEU A C 1
ATOM 904 O O . LEU A 1 116 ? -20.726 31.383 3.504 1.00 35.72 116 LEU A O 1
ATOM 908 N N . GLY A 1 117 ? -20.309 33.596 3.454 1.00 29.78 117 GLY A N 1
ATOM 909 C CA . GLY A 1 117 ? -21.314 34.082 4.414 1.00 29.78 117 GLY A CA 1
ATOM 910 C C . GLY A 1 117 ? -22.354 33.080 4.950 1.00 29.78 117 GLY A C 1
ATOM 911 O O . GLY A 1 117 ? -23.310 32.735 4.261 1.00 29.78 117 GLY A O 1
ATOM 912 N N . ALA A 1 118 ? -22.227 32.706 6.227 1.00 27.42 118 ALA A N 1
ATOM 913 C CA . ALA A 1 118 ? -23.283 32.054 7.003 1.00 27.42 118 ALA A CA 1
ATOM 914 C C . ALA A 1 118 ? -23.137 32.385 8.500 1.00 27.42 118 ALA A C 1
ATOM 916 O O . ALA A 1 118 ? -22.029 32.424 9.036 1.00 27.42 118 ALA A O 1
ATOM 917 N N . THR A 1 119 ? -24.266 32.660 9.157 1.00 29.25 119 THR A N 1
ATOM 918 C CA . THR A 1 119 ? -24.386 33.105 10.558 1.00 29.25 119 THR A CA 1
ATOM 919 C C . THR A 1 119 ? -24.840 31.994 11.511 1.00 29.25 119 THR A C 1
ATOM 921 O O . THR A 1 119 ? -25.326 30.949 11.098 1.00 29.25 119 THR A O 1
ATOM 924 N N . ALA A 1 120 ? -24.682 32.257 12.808 1.00 32.38 120 ALA A N 1
ATOM 925 C CA . ALA A 1 120 ? -24.452 31.296 13.885 1.00 32.38 120 ALA A CA 1
ATOM 926 C C . ALA A 1 120 ? -25.674 30.603 14.547 1.00 32.38 120 ALA A C 1
ATOM 928 O O . ALA A 1 120 ? -25.543 30.212 15.702 1.00 32.38 120 ALA A O 1
ATOM 929 N N . ASP A 1 121 ? -26.819 30.409 13.878 1.00 25.98 121 ASP A N 1
ATOM 930 C CA . ASP A 1 121 ? -28.042 29.874 14.538 1.00 25.98 121 ASP A CA 1
ATOM 931 C C . ASP A 1 121 ? -28.520 28.471 14.088 1.00 25.98 121 ASP A C 1
ATOM 933 O O . ASP A 1 121 ? -29.524 27.966 14.589 1.00 25.98 121 ASP A O 1
ATOM 937 N N . ASP A 1 122 ? -27.776 27.764 13.232 1.00 27.69 122 ASP A N 1
ATOM 938 C CA . ASP A 1 122 ? -28.100 26.384 12.825 1.00 27.69 122 ASP A CA 1
ATOM 939 C C . ASP A 1 122 ? -27.388 25.345 13.716 1.00 27.69 122 ASP A C 1
ATOM 941 O O . ASP A 1 122 ? -26.416 24.696 13.332 1.00 27.69 122 ASP A O 1
ATOM 945 N N . MET A 1 123 ? -27.865 25.184 14.954 1.00 31.62 123 MET A N 1
ATOM 946 C CA . MET A 1 123 ? -27.265 24.287 15.959 1.00 31.62 123 MET A CA 1
ATOM 947 C C . MET A 1 123 ? -27.488 22.772 15.738 1.00 31.62 123 MET A C 1
ATOM 949 O O . MET A 1 123 ? -27.076 21.986 16.587 1.00 31.62 123 MET A O 1
ATOM 953 N N . PHE A 1 124 ? -28.056 22.307 14.618 1.00 30.97 124 PHE A N 1
ATOM 954 C CA . PHE A 1 124 ? -28.073 20.876 14.273 1.00 30.97 124 PHE A CA 1
ATOM 955 C C . PHE A 1 124 ? -27.959 20.640 12.753 1.00 30.97 124 PHE A C 1
ATOM 957 O O . PHE A 1 124 ? -28.806 21.081 11.983 1.00 30.97 124 PHE A O 1
ATOM 964 N N . MET A 1 125 ? -26.963 19.820 12.377 1.00 27.45 125 MET A N 1
ATOM 965 C CA . MET A 1 125 ? -26.540 19.353 11.034 1.00 27.45 125 MET A CA 1
ATOM 966 C C . MET A 1 125 ? -25.467 20.223 10.323 1.00 27.45 125 MET A C 1
ATOM 968 O O . MET A 1 125 ? -25.096 21.281 10.805 1.00 27.45 125 MET A O 1
ATOM 972 N N . PRO A 1 126 ? -24.900 19.780 9.185 1.00 32.56 126 PRO A N 1
ATOM 973 C CA . PRO A 1 126 ? -23.853 18.769 9.024 1.00 32.56 126 PRO A CA 1
ATOM 974 C C . PRO A 1 126 ? -22.637 19.368 8.280 1.00 32.56 126 PRO A C 1
ATOM 976 O O . PRO A 1 126 ? -22.796 19.990 7.234 1.00 32.56 126 PRO A O 1
ATOM 979 N N . VAL A 1 127 ? -21.396 19.150 8.728 1.00 31.09 127 VAL A N 1
ATOM 980 C CA . VAL A 1 127 ? -20.242 19.730 8.008 1.00 31.09 127 VAL A CA 1
ATOM 981 C C . VAL A 1 127 ? -19.869 18.864 6.802 1.00 31.09 127 VAL A C 1
ATOM 983 O O . VAL A 1 127 ? -19.004 17.995 6.870 1.00 31.09 127 VAL A O 1
ATOM 986 N N . ASN A 1 128 ? -20.541 19.110 5.681 1.00 31.67 128 ASN A N 1
ATOM 987 C CA . ASN A 1 128 ? -20.094 18.713 4.353 1.00 31.67 128 ASN A CA 1
ATOM 988 C C . ASN A 1 128 ? -19.904 19.980 3.509 1.00 31.67 128 ASN A C 1
ATOM 990 O O . ASN A 1 128 ? -20.862 20.522 2.972 1.00 31.67 128 ASN A O 1
ATOM 994 N N . SER A 1 129 ? -18.663 20.419 3.340 1.00 36.62 129 SER A N 1
ATOM 995 C CA . SER A 1 129 ? -17.990 20.390 2.034 1.00 36.62 129 SER A CA 1
ATOM 996 C C . SER A 1 129 ? -16.656 21.126 2.143 1.00 36.62 129 SER A C 1
ATOM 998 O O . SER A 1 129 ? -16.593 22.346 2.216 1.00 36.62 129 SER A O 1
ATOM 1000 N N . VAL A 1 130 ? -15.565 20.363 2.157 1.00 32.06 130 VAL A N 1
ATOM 1001 C CA . VAL A 1 130 ? -14.233 20.893 1.862 1.00 32.06 130 VAL A CA 1
ATOM 1002 C C . VAL A 1 130 ? -13.673 20.005 0.763 1.00 32.06 130 VAL A C 1
ATOM 1004 O O . VAL A 1 130 ? -13.366 18.837 0.994 1.00 32.06 130 VAL A O 1
ATOM 1007 N N . ASN A 1 131 ? -13.613 20.544 -0.455 1.00 34.03 131 ASN A N 1
ATOM 1008 C CA . ASN A 1 131 ? -12.882 19.934 -1.558 1.00 34.03 131 ASN A CA 1
ATOM 1009 C C . ASN A 1 131 ? -11.378 20.147 -1.317 1.00 34.03 131 ASN A C 1
ATOM 1011 O O . ASN A 1 131 ? -10.792 21.128 -1.757 1.00 34.03 131 ASN A O 1
ATOM 1015 N N . GLY A 1 132 ? -10.796 19.197 -0.591 1.00 30.02 132 GLY A N 1
ATOM 1016 C CA . GLY A 1 132 ? -9.379 18.833 -0.481 1.00 30.02 132 GLY A CA 1
ATOM 1017 C C . GLY A 1 132 ? -9.328 17.307 -0.269 1.00 30.02 132 GLY A C 1
ATOM 1018 O O . GLY A 1 132 ? -10.397 16.726 -0.055 1.00 30.02 132 GLY A O 1
ATOM 1019 N N . PRO A 1 133 ? -8.178 16.607 -0.381 1.00 29.48 133 PRO A N 1
ATOM 1020 C CA . PRO A 1 133 ? -8.155 15.143 -0.326 1.00 29.48 133 PRO A CA 1
ATOM 1021 C C . PRO A 1 133 ? -8.787 14.663 0.987 1.00 29.48 133 PRO A C 1
ATOM 1023 O O . PRO A 1 133 ? -8.315 14.940 2.086 1.00 29.48 133 PRO A O 1
ATOM 1026 N N . ALA A 1 134 ? -9.957 14.051 0.831 1.00 36.81 134 ALA A N 1
ATOM 1027 C CA . ALA A 1 134 ? -10.984 13.983 1.849 1.00 36.81 134 ALA A CA 1
ATOM 1028 C C . ALA A 1 134 ? -10.630 12.987 2.949 1.00 36.81 134 ALA A C 1
ATOM 1030 O O . ALA A 1 134 ? -10.470 11.794 2.682 1.00 36.81 134 ALA A O 1
ATOM 1031 N N . ILE A 1 135 ? -10.660 13.441 4.203 1.00 42.03 135 ILE A N 1
ATOM 1032 C CA . ILE A 1 135 ? -10.939 12.562 5.337 1.00 42.03 135 ILE A CA 1
ATOM 1033 C C . ILE A 1 135 ? -12.354 12.018 5.107 1.00 42.03 135 ILE A C 1
ATOM 1035 O O . ILE A 1 135 ? -13.345 12.675 5.428 1.00 42.03 135 ILE A O 1
ATOM 1039 N N . GLN A 1 136 ? -12.464 10.861 4.451 1.00 40.53 136 GLN A N 1
ATOM 1040 C CA . GLN A 1 136 ? -13.759 10.273 4.136 1.00 40.53 136 GLN A CA 1
ATOM 1041 C C . GLN A 1 136 ? -14.530 10.042 5.441 1.00 40.53 136 GLN A C 1
ATOM 1043 O O . GLN A 1 136 ? -14.020 9.460 6.399 1.00 40.53 136 GLN A O 1
ATOM 1048 N N . ASN A 1 137 ? -15.749 10.576 5.509 1.00 44.19 137 ASN A N 1
ATOM 1049 C CA . ASN A 1 137 ? -16.537 10.541 6.729 1.00 44.19 137 ASN A CA 1
ATOM 1050 C C . ASN A 1 137 ? -17.073 9.133 6.978 1.00 44.19 137 ASN A C 1
ATOM 1052 O O . ASN A 1 137 ? -17.972 8.702 6.260 1.00 44.19 137 ASN A O 1
ATOM 1056 N N . THR A 1 138 ? -16.571 8.452 8.014 1.00 42.25 138 THR A N 1
ATOM 1057 C CA . THR A 1 138 ? -17.198 7.238 8.550 1.00 42.25 138 THR A CA 1
ATOM 1058 C C . THR A 1 138 ? -18.666 7.531 8.839 1.00 42.25 138 THR A C 1
ATOM 1060 O O . THR A 1 138 ? -18.973 8.422 9.627 1.00 42.25 138 THR A O 1
ATOM 1063 N N . ARG A 1 139 ? -19.571 6.831 8.151 1.00 45.84 139 ARG A N 1
ATOM 1064 C CA . ARG A 1 139 ? -21.014 6.893 8.399 1.00 45.84 139 ARG A CA 1
ATOM 1065 C C . ARG A 1 139 ? -21.481 5.509 8.806 1.00 45.84 139 ARG A C 1
ATOM 1067 O O . ARG A 1 139 ? -21.401 4.583 7.994 1.00 45.84 139 ARG A O 1
ATOM 1074 N N . ALA A 1 140 ? -21.967 5.379 10.034 1.00 45.03 140 ALA A N 1
ATOM 1075 C CA . ALA A 1 140 ? -22.780 4.243 10.417 1.00 45.03 140 ALA A CA 1
ATOM 1076 C C . ALA A 1 140 ? -24.226 4.496 9.962 1.00 45.03 140 ALA A C 1
ATOM 1078 O O . ALA A 1 140 ? -24.784 5.582 10.102 1.00 45.03 140 ALA A O 1
ATOM 1079 N N . THR A 1 141 ? -24.833 3.499 9.336 1.00 49.19 141 THR A N 1
ATOM 1080 C CA . THR A 1 141 ? -26.265 3.516 9.017 1.00 49.19 141 THR A CA 1
ATOM 1081 C C . THR A 1 141 ? -27.067 3.119 10.252 1.00 49.19 141 THR A C 1
ATOM 1083 O O . THR A 1 141 ? -26.560 2.406 11.119 1.00 49.19 141 THR A O 1
ATOM 1086 N N . LYS A 1 142 ? -28.345 3.527 10.311 1.00 40.97 142 LYS A N 1
ATOM 1087 C CA . LYS A 1 142 ? -29.290 3.121 11.373 1.00 40.97 142 LYS A CA 1
ATOM 1088 C C . LYS A 1 142 ? -29.416 1.594 11.532 1.00 40.97 142 LYS A C 1
ATOM 1090 O O . LYS A 1 142 ? -29.851 1.140 12.581 1.00 40.97 142 LYS A O 1
ATOM 1095 N N . ASP A 1 143 ? -28.968 0.828 10.536 1.00 45.44 143 ASP A N 1
ATOM 1096 C CA . ASP A 1 143 ? -28.942 -0.638 10.521 1.00 45.44 143 ASP A CA 1
ATOM 1097 C C . ASP A 1 143 ? -27.623 -1.240 11.059 1.00 45.44 143 ASP A C 1
ATOM 1099 O O . ASP A 1 143 ? -27.363 -2.430 10.874 1.00 45.44 143 ASP A O 1
ATOM 1103 N N . GLY A 1 144 ? -26.742 -0.437 11.671 1.00 50.88 144 GLY A N 1
ATOM 1104 C CA . GLY A 1 144 ? -25.487 -0.915 12.264 1.00 50.88 144 GLY A CA 1
ATOM 1105 C C . GLY A 1 144 ? -24.405 -1.287 11.246 1.00 50.88 144 GLY A C 1
ATOM 1106 O O . GLY A 1 144 ? -23.554 -2.127 11.536 1.00 50.88 144 GLY A O 1
ATOM 1107 N N . LYS A 1 145 ? -24.430 -0.694 10.043 1.00 53.34 145 LYS A N 1
ATOM 1108 C CA . LYS A 1 145 ? -23.380 -0.877 9.026 1.00 53.34 145 LYS A CA 1
ATOM 1109 C C . LYS A 1 145 ? -22.579 0.395 8.814 1.00 53.34 145 LYS A C 1
ATOM 1111 O O . LYS A 1 145 ? -23.149 1.431 8.473 1.00 53.34 145 LYS A O 1
ATOM 1116 N N . ILE A 1 146 ? -21.268 0.281 8.933 1.00 55.69 146 ILE A N 1
ATOM 1117 C CA . ILE A 1 146 ? -20.278 1.270 8.528 1.00 55.69 146 ILE A CA 1
ATOM 1118 C C . ILE A 1 146 ? -20.149 1.216 7.008 1.00 55.69 146 ILE A C 1
ATOM 1120 O O . ILE A 1 146 ? -19.918 0.154 6.429 1.00 55.69 146 ILE A O 1
ATOM 1124 N N . VAL A 1 147 ? -20.338 2.369 6.369 1.00 46.88 147 VAL A N 1
ATOM 1125 C CA . VAL A 1 147 ? -20.341 2.509 4.903 1.00 46.88 147 VAL A CA 1
ATOM 1126 C C . VAL A 1 147 ? -19.015 3.067 4.381 1.00 46.88 147 VAL A C 1
ATOM 1128 O O . VAL A 1 147 ? -18.692 2.908 3.208 1.00 46.88 147 VAL A O 1
ATOM 1131 N N . VAL A 1 148 ? -18.233 3.724 5.239 1.00 54.31 148 VAL A N 1
ATOM 1132 C CA . VAL A 1 148 ? -17.019 4.451 4.854 1.00 54.31 148 VAL A CA 1
ATOM 1133 C C . VAL A 1 148 ? -15.982 4.328 5.967 1.00 54.31 148 VAL A C 1
ATOM 1135 O O . VAL A 1 148 ? -16.332 4.475 7.133 1.00 54.31 148 VAL A O 1
ATOM 1138 N N . VAL A 1 149 ? -14.718 4.095 5.613 1.00 59.44 149 VAL A N 1
ATOM 1139 C CA . VAL A 1 149 ? -13.570 4.113 6.535 1.00 59.44 149 VAL A CA 1
ATOM 1140 C C . VAL A 1 149 ? -12.846 5.445 6.364 1.00 59.44 149 VAL A C 1
ATOM 1142 O O . VAL A 1 149 ? -12.536 5.842 5.242 1.00 59.44 149 VAL A O 1
ATOM 1145 N N . GLY A 1 150 ? -12.584 6.153 7.461 1.00 65.56 150 GLY A N 1
ATOM 1146 C CA . GLY A 1 150 ? -11.742 7.347 7.447 1.00 65.56 150 GLY A CA 1
ATOM 1147 C C . GLY A 1 150 ? -10.264 6.973 7.357 1.00 65.56 150 GLY A C 1
ATOM 1148 O O . GLY A 1 150 ? -9.829 6.064 8.054 1.00 65.56 150 GLY A O 1
ATOM 1149 N N . TYR A 1 151 ? -9.492 7.680 6.535 1.00 73.94 151 TYR A N 1
ATOM 1150 C CA . TYR A 1 151 ? -8.055 7.451 6.345 1.00 73.94 151 TYR A CA 1
ATOM 1151 C C . TYR A 1 151 ? -7.229 8.536 7.039 1.00 73.94 151 TYR A C 1
ATOM 1153 O O . TYR A 1 151 ? -7.688 9.672 7.184 1.00 73.94 151 TYR A O 1
ATOM 1161 N N . THR A 1 152 ? -5.999 8.206 7.427 1.00 80.06 152 THR A N 1
ATOM 1162 C CA . THR A 1 152 ? -5.019 9.197 7.894 1.00 80.06 152 THR A CA 1
ATOM 1163 C C . THR A 1 152 ? -4.293 9.856 6.722 1.00 80.06 152 THR A C 1
ATOM 1165 O O . THR A 1 152 ? -4.255 9.309 5.616 1.00 80.06 152 THR A O 1
ATOM 1168 N N . LEU A 1 153 ? -3.663 11.015 6.959 1.00 79.31 153 LEU A N 1
ATOM 1169 C CA . LEU A 1 153 ? -2.820 11.653 5.940 1.00 79.31 153 LEU A CA 1
ATOM 1170 C C . LEU A 1 153 ? -1.687 10.722 5.501 1.00 79.31 153 LEU A C 1
ATOM 1172 O O . LEU A 1 153 ? -1.437 10.599 4.307 1.00 79.31 153 LEU A O 1
ATOM 1176 N N . GLN A 1 154 ? -1.026 10.054 6.447 1.00 82.25 154 GLN A N 1
ATOM 1177 C CA . GLN A 1 154 ? 0.070 9.139 6.139 1.00 82.25 154 GLN A CA 1
ATOM 1178 C C . GLN A 1 154 ? -0.397 8.006 5.215 1.00 82.25 154 GLN A C 1
ATOM 1180 O O . GLN A 1 154 ? 0.261 7.726 4.214 1.00 82.25 154 GLN A O 1
ATOM 1185 N N . SER A 1 155 ? -1.571 7.425 5.482 1.00 83.44 155 SER A N 1
ATOM 1186 C CA . SER A 1 155 ? -2.168 6.402 4.617 1.00 83.44 155 SER A CA 1
ATOM 1187 C C . SER A 1 155 ? -2.436 6.928 3.199 1.00 83.44 155 SER A C 1
ATOM 1189 O O . SER A 1 155 ? -2.111 6.271 2.207 1.00 83.44 155 SER A O 1
ATOM 1191 N N . MET A 1 156 ? -2.953 8.157 3.076 1.00 81.75 156 MET A N 1
ATOM 1192 C CA . MET A 1 156 ? -3.170 8.797 1.771 1.00 81.75 156 MET A CA 1
ATOM 1193 C C . MET A 1 156 ? -1.859 9.092 1.035 1.00 81.75 156 MET A C 1
ATOM 1195 O O . MET A 1 156 ? -1.765 8.851 -0.166 1.00 81.75 156 MET A O 1
ATOM 1199 N N . GLN A 1 157 ? -0.841 9.585 1.743 1.00 84.88 157 GLN A N 1
ATOM 1200 C CA . GLN A 1 157 ? 0.481 9.860 1.179 1.00 84.88 157 GLN A CA 1
ATOM 1201 C C . GLN A 1 157 ? 1.149 8.582 0.676 1.00 84.88 157 GLN A C 1
ATOM 1203 O O . GLN A 1 157 ? 1.727 8.580 -0.410 1.00 84.88 157 GLN A O 1
ATOM 1208 N N . PHE A 1 158 ? 1.036 7.487 1.429 1.00 86.44 158 PHE A N 1
ATOM 1209 C CA . PHE A 1 158 ? 1.523 6.182 1.003 1.00 86.44 158 PHE A CA 1
ATOM 1210 C C . PHE A 1 158 ? 0.838 5.725 -0.292 1.00 86.44 158 PHE A C 1
ATOM 1212 O O . PHE A 1 158 ? 1.508 5.320 -1.244 1.00 86.44 158 PHE A O 1
ATOM 1219 N N . ARG A 1 159 ? -0.489 5.861 -0.371 1.00 84.81 159 ARG A N 1
ATOM 1220 C CA . ARG A 1 159 ? -1.260 5.513 -1.571 1.00 84.81 159 ARG A CA 1
ATOM 1221 C C . ARG A 1 159 ? -0.867 6.359 -2.783 1.00 84.81 159 ARG A C 1
ATOM 1223 O O . ARG A 1 159 ? -0.656 5.815 -3.866 1.00 84.81 159 ARG A O 1
ATOM 1230 N N . GLU A 1 160 ? -0.731 7.672 -2.604 1.00 86.12 160 GLU A N 1
ATOM 1231 C CA . GLU A 1 160 ? -0.327 8.578 -3.683 1.00 86.12 160 GLU A CA 1
ATOM 1232 C C . GLU A 1 160 ? 1.107 8.296 -4.144 1.00 86.12 160 GLU A C 1
ATOM 1234 O O . GLU A 1 160 ? 1.381 8.314 -5.343 1.00 86.12 160 GLU A O 1
ATOM 1239 N N . MET A 1 161 ? 2.009 7.955 -3.218 1.00 90.94 161 MET A N 1
ATOM 1240 C CA . MET A 1 161 ? 3.374 7.533 -3.534 1.00 90.94 161 MET A CA 1
ATOM 1241 C C . MET A 1 161 ? 3.375 6.296 -4.443 1.00 90.94 161 MET A C 1
ATOM 1243 O O . MET A 1 161 ? 4.003 6.323 -5.505 1.00 90.94 161 MET A O 1
ATOM 1247 N N . ILE A 1 162 ? 2.615 5.249 -4.097 1.00 89.38 162 ILE A N 1
ATOM 1248 C CA . ILE A 1 162 ? 2.481 4.051 -4.942 1.00 89.38 162 ILE A CA 1
ATOM 1249 C C . ILE A 1 162 ? 1.904 4.425 -6.317 1.00 89.38 162 ILE A C 1
ATOM 1251 O O . ILE A 1 162 ? 2.457 4.048 -7.354 1.00 89.38 162 ILE A O 1
ATOM 1255 N N . ALA A 1 163 ? 0.838 5.231 -6.349 1.00 87.62 163 ALA A N 1
ATOM 1256 C CA . ALA A 1 163 ? 0.203 5.671 -7.590 1.00 87.62 163 ALA A CA 1
ATOM 1257 C C . ALA A 1 163 ? 1.132 6.519 -8.478 1.00 87.62 163 ALA A C 1
ATOM 1259 O O . ALA A 1 163 ? 1.050 6.448 -9.709 1.00 87.62 163 ALA A O 1
ATOM 1260 N N . ALA A 1 164 ? 2.009 7.332 -7.886 1.00 89.81 164 ALA A N 1
ATOM 1261 C CA . ALA A 1 164 ? 2.992 8.133 -8.608 1.00 89.81 164 ALA A CA 1
ATOM 1262 C C . ALA A 1 164 ? 4.020 7.244 -9.324 1.00 89.81 164 ALA A C 1
ATOM 1264 O O . ALA A 1 164 ? 4.305 7.467 -10.502 1.00 89.81 164 ALA A O 1
ATOM 1265 N N . TYR A 1 165 ? 4.519 6.195 -8.665 1.00 92.25 165 TYR A N 1
ATOM 1266 C CA . TYR A 1 165 ? 5.430 5.239 -9.298 1.00 92.25 165 TYR A CA 1
ATOM 1267 C C . TYR A 1 165 ? 4.755 4.402 -10.386 1.00 92.25 165 TYR A C 1
ATOM 1269 O O . TYR A 1 165 ? 5.344 4.209 -11.451 1.00 92.25 165 TYR A O 1
ATOM 1277 N N . CYS A 1 166 ? 3.511 3.964 -10.172 1.00 90.62 166 CYS A N 1
ATOM 1278 C CA . CYS A 1 166 ? 2.747 3.217 -11.176 1.00 90.62 166 CYS A CA 1
ATOM 1279 C C . CYS A 1 166 ? 2.482 4.033 -12.450 1.00 90.62 166 CYS A C 1
ATOM 1281 O O . CYS A 1 166 ? 2.516 3.486 -13.549 1.00 90.62 166 CYS A O 1
ATOM 1283 N N . ARG A 1 167 ? 2.244 5.346 -12.324 1.00 90.75 167 ARG A N 1
ATOM 1284 C CA . ARG A 1 167 ? 2.007 6.249 -13.467 1.00 90.75 167 ARG A CA 1
ATOM 1285 C C . ARG A 1 167 ? 3.292 6.734 -14.145 1.00 90.75 167 ARG A C 1
ATOM 1287 O O . ARG A 1 167 ? 3.215 7.351 -15.206 1.00 90.75 167 ARG A O 1
ATOM 1294 N N . ASN A 1 168 ? 4.465 6.486 -13.560 1.00 90.62 168 ASN A N 1
ATOM 1295 C CA . ASN A 1 168 ? 5.723 7.000 -14.089 1.00 90.62 168 ASN A CA 1
ATOM 1296 C C . ASN A 1 168 ? 6.167 6.203 -15.336 1.00 90.62 168 ASN A C 1
ATOM 1298 O O . ASN A 1 168 ? 6.450 5.010 -15.214 1.00 90.62 168 ASN A O 1
ATOM 1302 N N . PRO A 1 169 ? 6.304 6.837 -16.519 1.00 89.19 169 PRO A N 1
ATOM 1303 C CA . PRO A 1 169 ? 6.629 6.142 -17.769 1.00 89.19 169 PRO A CA 1
ATOM 1304 C C . PRO A 1 169 ? 8.044 5.550 -17.799 1.00 89.19 169 PRO A C 1
ATOM 1306 O O . PRO A 1 169 ? 8.324 4.678 -18.620 1.00 89.19 169 PRO A O 1
ATOM 1309 N N . PHE A 1 170 ? 8.937 6.011 -16.922 1.00 90.12 170 PHE A N 1
ATOM 1310 C CA . PHE A 1 170 ? 10.281 5.461 -16.786 1.00 90.12 170 PHE A CA 1
ATOM 1311 C C . PHE A 1 170 ? 10.311 4.249 -15.852 1.00 90.12 170 PHE A C 1
ATOM 1313 O O . PHE A 1 170 ? 11.254 3.465 -15.922 1.00 90.12 170 PHE A O 1
ATOM 1320 N N . MET A 1 171 ? 9.288 4.037 -15.021 1.00 92.06 171 MET A N 1
ATOM 1321 C CA . MET A 1 171 ? 9.234 2.861 -14.158 1.00 92.06 171 MET A CA 1
ATOM 1322 C C . MET A 1 171 ? 9.084 1.584 -15.006 1.00 92.06 171 MET A C 1
ATOM 1324 O O . MET A 1 171 ? 8.215 1.530 -15.880 1.00 92.06 171 MET A O 1
ATOM 1328 N N . PRO A 1 172 ? 9.898 0.535 -14.787 1.00 92.38 172 PRO A N 1
ATOM 1329 C CA . PRO A 1 172 ? 9.745 -0.705 -15.532 1.00 92.38 172 PRO A CA 1
ATOM 1330 C C . PRO A 1 172 ? 8.369 -1.341 -15.309 1.00 92.38 172 PRO A C 1
ATOM 1332 O O . PRO A 1 172 ? 7.894 -1.425 -14.179 1.00 92.38 172 PRO A O 1
ATOM 1335 N N . LYS A 1 173 ? 7.751 -1.864 -16.376 1.00 92.50 173 LYS A N 1
ATOM 1336 C CA . LYS A 1 173 ? 6.396 -2.450 -16.319 1.00 92.50 173 LYS A CA 1
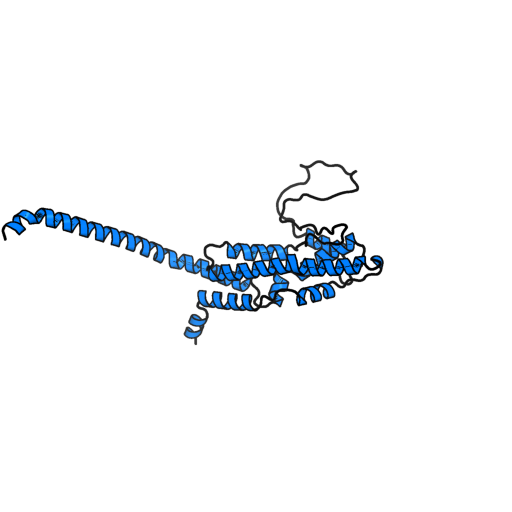ATOM 1337 C C . LYS A 1 173 ? 6.247 -3.533 -15.251 1.00 92.50 173 LYS A C 1
ATOM 1339 O O . LYS A 1 173 ? 5.287 -3.505 -14.495 1.00 92.50 173 LYS A O 1
ATOM 1344 N N . LYS A 1 174 ? 7.230 -4.434 -15.128 1.00 94.38 174 LYS A N 1
ATOM 1345 C CA . LYS A 1 174 ? 7.232 -5.474 -14.084 1.00 94.38 174 LYS A CA 1
ATOM 1346 C C . LYS A 1 174 ? 7.160 -4.877 -12.673 1.00 94.38 174 LYS A C 1
ATOM 1348 O O . LYS A 1 174 ? 6.480 -5.425 -11.815 1.00 94.38 174 LYS A O 1
ATOM 1353 N N . VAL A 1 175 ? 7.856 -3.761 -12.436 1.00 94.31 175 VAL A N 1
ATOM 1354 C CA . VAL A 1 175 ? 7.829 -3.051 -11.150 1.00 94.31 175 VAL A CA 1
ATOM 1355 C C . VAL A 1 175 ? 6.457 -2.413 -10.940 1.00 94.31 175 VAL A C 1
ATOM 1357 O O . VAL A 1 175 ? 5.855 -2.624 -9.893 1.00 94.31 175 VAL A O 1
ATOM 1360 N N . GLN A 1 176 ? 5.917 -1.721 -11.950 1.00 94.31 176 GLN A N 1
ATOM 1361 C CA . GLN A 1 176 ? 4.568 -1.139 -11.892 1.00 94.31 176 GLN A CA 1
ATOM 1362 C C . GLN A 1 176 ? 3.491 -2.193 -11.584 1.00 94.31 176 GLN A C 1
ATOM 1364 O O . GLN A 1 176 ? 2.627 -1.951 -10.753 1.00 94.31 176 GLN A O 1
ATOM 1369 N N . GLU A 1 177 ? 3.555 -3.374 -12.205 1.00 95.44 177 GLU A N 1
ATOM 1370 C CA . GLU A 1 177 ? 2.609 -4.475 -11.969 1.00 95.44 177 GLU A CA 1
ATOM 1371 C C . GLU A 1 177 ? 2.646 -4.987 -10.522 1.00 95.44 177 GLU A C 1
ATOM 1373 O O . GLU A 1 177 ? 1.604 -5.312 -9.953 1.00 95.44 177 GLU A O 1
ATOM 1378 N N . ILE A 1 178 ? 3.833 -5.065 -9.911 1.00 95.25 178 ILE A N 1
ATOM 1379 C CA . ILE A 1 178 ? 3.974 -5.482 -8.509 1.00 95.25 178 ILE A CA 1
ATOM 1380 C C . ILE A 1 178 ? 3.461 -4.382 -7.575 1.00 95.25 178 ILE A C 1
ATOM 1382 O O . ILE A 1 178 ? 2.701 -4.674 -6.654 1.00 95.25 178 ILE A O 1
ATOM 1386 N N . LEU A 1 179 ? 3.824 -3.123 -7.835 1.00 94.44 179 LEU A N 1
ATOM 1387 C CA . LEU A 1 179 ? 3.353 -1.971 -7.063 1.00 94.44 179 LEU A CA 1
ATOM 1388 C C . LEU A 1 179 ? 1.836 -1.813 -7.121 1.00 94.44 179 LEU A C 1
ATOM 1390 O O . LEU A 1 179 ? 1.219 -1.513 -6.102 1.00 94.44 179 LEU A O 1
ATOM 1394 N N . LEU A 1 180 ? 1.232 -2.062 -8.284 1.00 93.88 180 LEU A N 1
ATOM 1395 C CA . LEU A 1 180 ? -0.216 -2.043 -8.444 1.00 93.88 180 LEU A CA 1
ATOM 1396 C C . LEU A 1 180 ? -0.872 -3.069 -7.520 1.00 93.88 180 LEU A C 1
ATOM 1398 O O . LEU A 1 180 ? -1.779 -2.712 -6.779 1.00 93.88 180 LEU A O 1
ATOM 1402 N N . LYS A 1 181 ? -0.356 -4.302 -7.479 1.00 94.44 181 LYS A N 1
ATOM 1403 C CA . LYS A 1 181 ? -0.871 -5.343 -6.577 1.00 94.44 181 LYS A CA 1
ATOM 1404 C C . LYS A 1 181 ? -0.678 -5.006 -5.099 1.00 94.44 181 LYS A C 1
ATOM 1406 O O . LYS A 1 181 ? -1.544 -5.321 -4.289 1.00 94.44 181 LYS A O 1
ATOM 1411 N N . ILE A 1 182 ? 0.441 -4.375 -4.739 1.00 93.25 182 ILE A N 1
ATOM 1412 C CA . ILE A 1 182 ? 0.671 -3.879 -3.373 1.00 93.25 182 ILE A CA 1
ATOM 1413 C C . ILE A 1 182 ? -0.378 -2.816 -3.020 1.00 93.25 182 ILE A C 1
ATOM 1415 O O . ILE A 1 182 ? -0.978 -2.881 -1.949 1.00 93.25 182 ILE A O 1
ATOM 1419 N N . GLY A 1 183 ? -0.631 -1.869 -3.928 1.00 89.94 183 GLY A N 1
ATOM 1420 C CA . GLY A 1 183 ? -1.658 -0.840 -3.765 1.00 89.94 183 GLY A CA 1
ATOM 1421 C C . GLY A 1 183 ? -3.070 -1.421 -3.657 1.00 89.94 183 GLY A C 1
ATOM 1422 O O . GLY A 1 183 ? -3.806 -1.057 -2.747 1.00 89.94 183 GLY A O 1
ATOM 1423 N N . GLU A 1 184 ? -3.426 -2.374 -4.519 1.00 88.88 184 GLU A N 1
ATOM 1424 C CA . GLU A 1 184 ? -4.711 -3.085 -4.481 1.00 88.88 184 GLU A CA 1
ATOM 1425 C C . GLU A 1 184 ? -4.908 -3.833 -3.158 1.00 88.88 184 GLU A C 1
ATOM 1427 O O . GLU A 1 184 ? -5.982 -3.762 -2.565 1.00 88.88 184 GLU A O 1
ATOM 1432 N N . ASN A 1 185 ? -3.868 -4.501 -2.651 1.00 90.56 185 ASN A N 1
ATOM 1433 C CA . ASN A 1 185 ? -3.918 -5.176 -1.355 1.00 90.56 185 ASN A CA 1
ATOM 1434 C C . ASN A 1 185 ? -4.030 -4.186 -0.186 1.00 90.56 185 ASN A C 1
ATOM 1436 O O . ASN A 1 185 ? -4.762 -4.452 0.769 1.00 90.56 185 ASN A O 1
ATOM 1440 N N . ALA A 1 186 ? -3.347 -3.038 -0.254 1.00 87.81 186 ALA A N 1
ATOM 1441 C CA . ALA A 1 186 ? -3.492 -1.967 0.732 1.00 87.81 186 ALA A CA 1
ATOM 1442 C C . ALA A 1 186 ? -4.932 -1.429 0.758 1.00 87.81 186 ALA A C 1
ATOM 1444 O O . ALA A 1 186 ? -5.532 -1.310 1.828 1.00 87.81 186 ALA A O 1
ATOM 1445 N N . ASP A 1 187 ? -5.496 -1.162 -0.422 1.00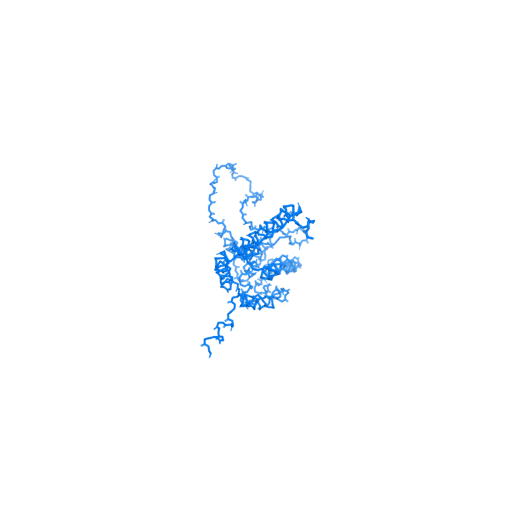 83.25 187 ASP A N 1
ATOM 1446 C CA . ASP A 1 187 ? -6.864 -0.679 -0.601 1.00 83.25 187 ASP A CA 1
ATOM 1447 C C . ASP A 1 187 ? -7.894 -1.724 -0.147 1.00 83.25 187 ASP A C 1
ATOM 1449 O O . ASP A 1 187 ? -8.864 -1.376 0.521 1.00 83.25 187 ASP A O 1
ATOM 1453 N N . TYR A 1 188 ? -7.675 -3.009 -0.435 1.00 86.12 188 TYR A N 1
ATOM 1454 C CA . TYR A 1 188 ? -8.534 -4.100 0.030 1.00 86.12 188 TYR A CA 1
ATOM 1455 C C . TYR A 1 188 ? -8.497 -4.256 1.555 1.00 86.12 188 TYR A C 1
ATOM 1457 O O . TYR A 1 188 ? -9.541 -4.387 2.199 1.00 86.12 188 TYR A O 1
ATOM 1465 N N . ASN A 1 189 ? -7.309 -4.186 2.158 1.00 88.25 189 ASN A N 1
ATOM 1466 C CA . ASN A 1 189 ? -7.160 -4.235 3.609 1.00 88.25 189 ASN A CA 1
ATOM 1467 C C . ASN A 1 189 ? -7.879 -3.049 4.272 1.00 88.25 189 ASN A C 1
ATOM 1469 O O . ASN A 1 189 ? -8.686 -3.248 5.179 1.00 88.25 189 ASN A O 1
ATOM 1473 N N . ASN A 1 190 ? -7.662 -1.827 3.784 1.00 80.00 190 ASN A N 1
ATOM 1474 C CA . ASN A 1 190 ? -8.307 -0.630 4.323 1.00 80.00 190 ASN A CA 1
ATOM 1475 C C . ASN A 1 190 ? -9.810 -0.535 4.037 1.00 80.00 190 ASN A C 1
ATOM 1477 O O . ASN A 1 190 ? -10.555 0.020 4.838 1.00 80.00 190 ASN A O 1
ATOM 1481 N N . GLY A 1 191 ? -10.258 -1.016 2.882 1.00 76.31 191 GLY A N 1
ATOM 1482 C CA . GLY A 1 191 ? -11.634 -0.865 2.428 1.00 76.31 191 GLY A CA 1
ATOM 1483 C C . GLY A 1 191 ? -12.523 -2.016 2.868 1.00 76.31 191 GLY A C 1
ATOM 1484 O O . GLY A 1 191 ? -13.620 -1.790 3.365 1.00 76.31 191 GLY A O 1
ATOM 1485 N N . THR A 1 192 ? -12.074 -3.254 2.702 1.00 80.50 192 THR A N 1
ATOM 1486 C CA . THR A 1 192 ? -12.896 -4.442 2.957 1.00 80.50 192 THR A CA 1
ATOM 1487 C C . THR A 1 192 ? -12.637 -4.993 4.350 1.00 80.50 192 THR A C 1
ATOM 1489 O O . THR A 1 192 ? -13.549 -5.006 5.177 1.00 80.50 192 THR A O 1
ATOM 1492 N N . ILE A 1 193 ? -11.393 -5.373 4.653 1.00 86.25 193 ILE A N 1
ATOM 1493 C CA . ILE A 1 193 ? -11.059 -6.033 5.925 1.00 86.25 193 ILE A CA 1
ATOM 1494 C C . ILE A 1 193 ? -11.304 -5.100 7.115 1.00 86.25 193 ILE A C 1
ATOM 1496 O O . ILE A 1 193 ? -11.910 -5.500 8.109 1.00 86.25 193 ILE A O 1
ATOM 1500 N N . MET A 1 194 ? -10.899 -3.835 7.000 1.00 82.62 194 MET A N 1
ATOM 1501 C CA . MET A 1 194 ? -11.149 -2.827 8.031 1.00 82.62 194 MET A CA 1
ATOM 1502 C C . MET A 1 194 ? -12.644 -2.663 8.319 1.00 82.62 194 MET A C 1
ATOM 1504 O O . MET A 1 194 ? -13.063 -2.676 9.475 1.00 82.62 194 MET A O 1
ATOM 1508 N N . ASN A 1 195 ? -13.459 -2.547 7.267 1.00 79.94 195 ASN A N 1
ATOM 1509 C CA . ASN A 1 195 ? -14.905 -2.413 7.404 1.00 79.94 195 ASN A CA 1
ATOM 1510 C C . ASN A 1 195 ? -15.516 -3.636 8.082 1.00 79.94 195 ASN A C 1
ATOM 1512 O O . ASN A 1 195 ? -16.381 -3.483 8.938 1.00 79.94 195 ASN A O 1
ATOM 1516 N N . GLU A 1 196 ? -15.086 -4.848 7.738 1.00 84.19 196 GLU A N 1
ATOM 1517 C CA . GLU A 1 196 ? -15.567 -6.063 8.399 1.00 84.19 196 GLU A CA 1
ATOM 1518 C C . GLU A 1 196 ? -15.253 -6.067 9.896 1.00 84.19 196 GLU A C 1
ATOM 1520 O O . GLU A 1 196 ? -16.135 -6.348 10.709 1.00 84.19 196 GLU A O 1
ATOM 1525 N N . VAL A 1 197 ? -14.019 -5.722 10.273 1.00 88.00 197 VAL A N 1
ATOM 1526 C CA . VAL A 1 197 ? -13.592 -5.678 11.679 1.00 88.00 197 VAL A CA 1
ATOM 1527 C C . VAL A 1 197 ? -14.388 -4.632 12.456 1.00 88.00 197 VAL A C 1
ATOM 1529 O O . VAL A 1 197 ? -14.935 -4.940 13.516 1.00 88.00 197 VAL A O 1
ATOM 1532 N N . LEU A 1 198 ? -14.512 -3.418 11.918 1.00 83.31 198 LEU A N 1
ATOM 1533 C CA . LEU A 1 198 ? -15.254 -2.342 12.571 1.00 83.31 198 LEU A CA 1
ATOM 1534 C C . LEU A 1 198 ? -16.764 -2.632 12.635 1.00 83.31 198 LEU A C 1
ATOM 1536 O O . LEU A 1 198 ? -17.403 -2.294 13.626 1.00 83.31 198 LEU A O 1
ATOM 1540 N N . ASN A 1 199 ? -17.340 -3.292 11.625 1.00 80.44 199 ASN A N 1
ATOM 1541 C CA . ASN A 1 199 ? -18.747 -3.702 11.638 1.00 80.44 199 ASN A CA 1
ATOM 1542 C C . ASN A 1 199 ? -19.027 -4.787 12.680 1.00 80.44 199 ASN A C 1
ATOM 1544 O O . ASN A 1 199 ? -20.062 -4.745 13.340 1.00 80.44 199 ASN A O 1
ATOM 1548 N N . ASN A 1 200 ? -18.124 -5.758 12.837 1.00 85.69 200 ASN A N 1
ATOM 1549 C CA . ASN A 1 200 ? -18.262 -6.776 13.879 1.00 85.69 200 ASN A CA 1
ATOM 1550 C C . ASN A 1 200 ? -18.187 -6.140 15.269 1.00 85.69 200 ASN A C 1
ATOM 1552 O O . ASN A 1 200 ? -19.049 -6.403 16.102 1.00 85.69 200 ASN A O 1
ATOM 1556 N N . LEU A 1 201 ? -17.242 -5.218 15.470 1.00 85.50 201 LEU A N 1
ATOM 1557 C CA . LEU A 1 201 ? -17.164 -4.428 16.694 1.00 85.50 201 LEU A CA 1
ATOM 1558 C C . LEU A 1 201 ? -18.454 -3.634 16.947 1.00 85.50 201 LEU A C 1
ATOM 1560 O O . LEU A 1 201 ? -18.964 -3.629 18.062 1.00 85.50 201 LEU A O 1
ATOM 1564 N N . LEU A 1 202 ? -18.992 -2.965 15.924 1.00 80.38 202 LEU A N 1
ATOM 1565 C CA . LEU A 1 202 ? -20.214 -2.177 16.064 1.00 80.38 202 LEU A CA 1
ATOM 1566 C C . LEU A 1 202 ? -21.410 -3.052 16.462 1.00 80.38 202 LEU A C 1
ATOM 1568 O O . LEU A 1 202 ? -22.177 -2.658 17.334 1.00 80.38 202 LEU A O 1
ATOM 1572 N N . LYS A 1 203 ? -21.550 -4.253 15.888 1.00 81.62 203 LYS A N 1
ATOM 1573 C CA . LYS A 1 203 ? -22.588 -5.212 16.303 1.00 81.62 203 LYS A CA 1
ATOM 1574 C C . LYS A 1 203 ? -22.447 -5.600 17.773 1.00 81.62 203 LYS A C 1
ATOM 1576 O O . LYS A 1 203 ? -23.423 -5.517 18.508 1.00 81.62 203 LYS A O 1
ATOM 1581 N N . GLU A 1 204 ? -21.234 -5.936 18.214 1.00 81.94 204 GLU A N 1
ATOM 1582 C CA . GLU A 1 204 ? -20.966 -6.258 19.623 1.00 81.94 204 GLU A CA 1
ATOM 1583 C C . GLU A 1 204 ? -21.295 -5.093 20.568 1.00 81.94 204 GLU A C 1
ATOM 1585 O O . GLU A 1 204 ? -21.710 -5.319 21.707 1.00 81.94 204 GLU A O 1
ATOM 1590 N N . ILE A 1 205 ? -21.101 -3.852 20.105 1.00 79.06 205 ILE A N 1
ATOM 1591 C CA . ILE A 1 205 ? -21.452 -2.641 20.853 1.00 79.06 205 ILE A CA 1
ATOM 1592 C C . ILE A 1 205 ? -22.966 -2.466 20.934 1.00 79.06 205 ILE A C 1
ATOM 1594 O O . ILE A 1 205 ? -23.4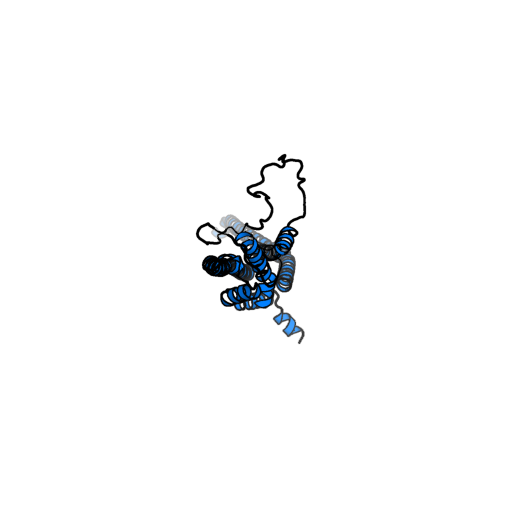75 -2.177 22.009 1.00 79.06 205 ILE A O 1
ATOM 1598 N N . LEU A 1 206 ? -23.684 -2.648 19.825 1.00 75.69 206 LEU A N 1
ATOM 1599 C CA . LEU A 1 206 ? -25.138 -2.472 19.762 1.00 75.69 206 LEU A CA 1
ATOM 1600 C C . LEU A 1 206 ? -25.910 -3.555 20.531 1.00 75.69 206 LEU A C 1
ATOM 1602 O O . LEU A 1 206 ? -27.025 -3.305 20.980 1.00 75.69 206 LEU A O 1
ATOM 1606 N N . GLU A 1 207 ? -25.331 -4.745 20.702 1.00 81.44 207 GLU A N 1
ATOM 1607 C CA . GLU A 1 207 ? -25.909 -5.838 21.499 1.00 81.44 207 GLU A CA 1
ATOM 1608 C C . GLU A 1 207 ? -25.779 -5.628 23.021 1.00 81.44 207 GLU A C 1
ATOM 1610 O O . GLU A 1 207 ? -26.393 -6.357 23.803 1.00 81.44 207 GLU A O 1
ATOM 1615 N N . LYS A 1 208 ? -24.983 -4.648 23.463 1.00 78.31 208 LYS A N 1
ATOM 1616 C CA . LYS A 1 208 ? -24.677 -4.369 24.875 1.00 78.31 208 LYS A CA 1
ATOM 1617 C C . LYS A 1 208 ? -25.000 -2.909 25.216 1.00 78.31 208 LYS A C 1
ATOM 1619 O O . LYS A 1 208 ? -25.145 -2.071 24.337 1.00 78.31 208 LYS A O 1
ATOM 1624 N N . GLU A 1 209 ? -25.100 -2.566 26.502 1.00 70.31 209 GLU A N 1
ATOM 1625 C CA . GLU A 1 209 ? -25.279 -1.161 26.905 1.00 70.31 209 GLU A CA 1
ATOM 1626 C C . GLU A 1 209 ? -23.991 -0.345 26.649 1.00 70.31 209 GLU A C 1
ATOM 1628 O O . GLU A 1 209 ? -22.984 -0.594 27.326 1.00 70.31 209 GLU A O 1
ATOM 1633 N N . PRO A 1 210 ? -23.991 0.651 25.733 1.00 64.56 210 PRO A N 1
ATOM 1634 C CA . PRO A 1 210 ? -22.765 1.255 25.190 1.00 64.56 210 PRO A CA 1
ATOM 1635 C C . PRO A 1 210 ? -21.832 1.893 26.227 1.00 64.56 210 PRO A C 1
ATOM 1637 O O . PRO A 1 210 ? -20.610 1.790 26.118 1.00 64.56 210 PRO A O 1
ATOM 1640 N N . SER A 1 211 ? -22.396 2.506 27.269 1.00 62.03 211 SER A N 1
ATOM 1641 C CA . SER A 1 211 ? -21.664 3.245 28.310 1.00 62.03 211 SER A CA 1
ATOM 1642 C C . SER A 1 211 ? -20.809 2.358 29.223 1.00 62.03 211 SER A C 1
ATOM 1644 O O . SER A 1 211 ? -19.933 2.856 29.931 1.00 62.03 211 SER A O 1
ATOM 1646 N N . THR A 1 212 ? -21.026 1.041 29.199 1.00 70.06 212 THR A N 1
ATOM 1647 C CA . THR A 1 212 ? -20.243 0.065 29.975 1.00 70.06 212 THR A CA 1
ATOM 1648 C C . THR A 1 212 ? -19.119 -0.578 29.160 1.00 70.06 212 THR A C 1
ATOM 1650 O O . THR A 1 212 ? -18.234 -1.233 29.719 1.00 70.06 212 THR A O 1
ATOM 1653 N N . ILE A 1 213 ? -19.119 -0.375 27.840 1.00 77.81 213 ILE A N 1
ATOM 1654 C CA . ILE A 1 213 ? -18.233 -1.075 26.918 1.00 77.81 213 ILE A CA 1
ATOM 1655 C C . ILE A 1 213 ? -16.900 -0.347 26.835 1.00 77.81 213 ILE A C 1
ATOM 1657 O O . ILE A 1 213 ? -16.812 0.834 26.489 1.00 77.81 213 ILE A O 1
ATOM 1661 N N . ARG A 1 214 ? -15.837 -1.094 27.129 1.00 82.62 214 ARG A N 1
ATOM 1662 C CA . ARG A 1 214 ? -14.458 -0.656 26.939 1.00 82.62 214 ARG A CA 1
ATOM 1663 C C . ARG A 1 214 ? -13.868 -1.369 25.740 1.00 82.62 214 ARG A C 1
ATOM 1665 O O . ARG A 1 214 ? -13.677 -2.582 25.764 1.00 82.62 214 ARG A O 1
ATOM 1672 N N . VAL A 1 215 ? -13.547 -0.599 24.712 1.00 85.75 215 VAL A N 1
ATOM 1673 C CA . VAL A 1 215 ? -12.890 -1.094 23.504 1.00 85.75 215 VAL A CA 1
ATOM 1674 C C . VAL A 1 215 ? -11.393 -0.817 23.605 1.00 85.75 215 VAL A C 1
ATOM 1676 O O . VAL A 1 215 ? -10.960 0.272 23.993 1.00 85.75 215 VAL A O 1
ATOM 1679 N N . SER A 1 216 ? -10.577 -1.814 23.270 1.00 88.69 216 SER A N 1
ATOM 1680 C CA . SER A 1 216 ? -9.126 -1.659 23.154 1.00 88.69 216 SER A CA 1
ATOM 1681 C C . SER A 1 216 ? -8.750 -1.483 21.689 1.00 88.69 216 SER A C 1
ATOM 1683 O O . SER A 1 216 ? -9.004 -2.372 20.879 1.00 88.69 216 SER A O 1
ATOM 1685 N N . SER A 1 217 ? -8.094 -0.370 21.354 1.00 87.56 217 SER A N 1
ATOM 1686 C CA . SER A 1 217 ? -7.587 -0.133 19.995 1.00 87.56 217 SER A CA 1
ATOM 1687 C C . SER A 1 217 ? -6.601 -1.211 19.548 1.00 87.56 217 SER A C 1
ATOM 1689 O O . SER A 1 217 ? -6.623 -1.630 18.397 1.00 87.56 217 SER A O 1
ATOM 1691 N N . ILE A 1 218 ? -5.795 -1.716 20.484 1.00 88.50 218 ILE A N 1
ATOM 1692 C CA . ILE A 1 218 ? -4.838 -2.801 20.255 1.00 88.50 218 ILE A CA 1
ATOM 1693 C C . ILE A 1 218 ? -5.584 -4.101 19.944 1.00 88.50 218 ILE A C 1
ATOM 1695 O O . ILE A 1 218 ? -5.181 -4.846 19.059 1.00 88.50 218 ILE A O 1
ATOM 1699 N N . GLY A 1 219 ? -6.697 -4.368 20.636 1.00 89.88 219 GLY A N 1
ATOM 1700 C CA . GLY A 1 219 ? -7.534 -5.539 20.364 1.00 89.88 219 GLY A CA 1
ATOM 1701 C C . GLY A 1 219 ? -8.103 -5.519 18.945 1.00 89.88 219 GLY A C 1
ATOM 1702 O O . GLY A 1 219 ? -8.003 -6.511 18.228 1.00 89.88 219 GLY A O 1
ATOM 1703 N N . VAL A 1 220 ? -8.616 -4.363 18.519 1.00 89.88 220 VAL A N 1
ATOM 1704 C CA . VAL A 1 220 ? -9.147 -4.155 17.162 1.00 89.88 220 VAL A CA 1
ATOM 1705 C C . VAL A 1 220 ? -8.038 -4.265 16.113 1.00 89.88 220 VAL A C 1
ATOM 1707 O O . VAL A 1 220 ? -8.220 -4.939 15.103 1.00 89.88 220 VAL A O 1
ATOM 1710 N N . HIS A 1 221 ? -6.866 -3.680 16.374 1.00 91.38 221 HIS A N 1
ATOM 1711 C CA . HIS A 1 221 ? -5.696 -3.821 15.506 1.00 91.38 221 HIS A CA 1
ATOM 1712 C C . HIS A 1 221 ? -5.244 -5.275 15.368 1.00 91.38 221 HIS A C 1
ATOM 1714 O O . HIS A 1 221 ? -4.972 -5.728 14.262 1.00 91.38 221 HIS A O 1
ATOM 1720 N N . ASN A 1 222 ? -5.202 -6.035 16.460 1.00 91.88 222 ASN A N 1
ATOM 1721 C CA . ASN A 1 222 ? -4.827 -7.445 16.412 1.00 91.88 222 ASN A CA 1
ATOM 1722 C C . ASN A 1 222 ? -5.836 -8.274 15.615 1.00 91.88 222 ASN A C 1
ATOM 1724 O O . ASN A 1 222 ? -5.441 -9.178 14.883 1.00 91.88 222 ASN A O 1
ATOM 1728 N N . GLU A 1 223 ? -7.129 -7.975 15.738 1.00 92.94 223 GLU A N 1
ATOM 1729 C CA . GLU A 1 223 ? -8.158 -8.651 14.950 1.00 92.94 223 GLU A CA 1
ATOM 1730 C C . GLU A 1 223 ? -8.056 -8.311 13.459 1.00 92.94 223 GLU A C 1
ATOM 1732 O O . GLU A 1 223 ? -8.168 -9.197 12.614 1.00 92.94 223 GLU A O 1
ATOM 1737 N N . PHE A 1 224 ? -7.752 -7.055 13.135 1.00 92.94 224 PHE A N 1
ATOM 1738 C CA . PHE A 1 224 ? -7.421 -6.638 11.777 1.00 92.94 224 PHE A CA 1
ATOM 1739 C C . PHE A 1 224 ? -6.174 -7.349 11.237 1.00 92.94 224 PHE A C 1
ATOM 1741 O O . PHE A 1 224 ? -6.224 -7.933 10.157 1.00 92.94 224 PHE A O 1
ATOM 1748 N N . ALA A 1 225 ? -5.077 -7.370 11.996 1.00 91.19 225 ALA A N 1
ATOM 1749 C CA . ALA A 1 225 ? -3.809 -7.964 11.581 1.00 91.19 225 ALA A CA 1
ATOM 1750 C C . ALA A 1 225 ? -3.937 -9.461 11.252 1.00 91.19 225 ALA A C 1
ATOM 1752 O O . ALA A 1 225 ? -3.311 -9.932 10.311 1.00 91.19 225 ALA A O 1
ATOM 1753 N N . LYS A 1 226 ? -4.793 -10.203 11.969 1.00 93.56 226 LYS A N 1
ATOM 1754 C CA . LYS A 1 226 ? -5.075 -11.622 11.678 1.00 93.56 226 LYS A CA 1
ATOM 1755 C C . LYS A 1 226 ? -5.777 -11.855 10.340 1.00 93.56 226 LYS A C 1
ATOM 1757 O O . LYS A 1 226 ? -5.695 -12.953 9.801 1.00 93.56 226 LYS A O 1
ATOM 1762 N N . ARG A 1 227 ? -6.542 -10.870 9.864 1.00 92.94 227 ARG A N 1
ATOM 1763 C CA . ARG A 1 227 ? -7.384 -10.977 8.661 1.00 92.94 227 ARG A CA 1
ATOM 1764 C C . ARG A 1 227 ? -6.783 -10.265 7.458 1.00 92.94 227 ARG A C 1
ATOM 1766 O O . ARG A 1 227 ? -7.235 -10.492 6.339 1.00 92.94 227 ARG A O 1
ATOM 1773 N N . CYS A 1 228 ? -5.824 -9.372 7.689 1.00 91.31 228 CYS A N 1
ATOM 1774 C CA . CYS A 1 228 ? -5.214 -8.599 6.627 1.00 91.31 228 CYS A CA 1
ATOM 1775 C C . CYS A 1 228 ? -4.498 -9.521 5.635 1.00 91.31 228 CYS A C 1
ATOM 1777 O O . CYS A 1 228 ? -3.909 -10.541 5.995 1.00 91.31 228 CYS A O 1
ATOM 1779 N N . VAL A 1 229 ? -4.554 -9.147 4.363 1.00 93.00 229 VAL A N 1
ATOM 1780 C CA . VAL A 1 229 ? -3.766 -9.797 3.327 1.00 93.00 229 VAL A CA 1
ATOM 1781 C C . VAL A 1 229 ? -2.304 -9.438 3.563 1.00 93.00 229 VAL A C 1
ATOM 1783 O O . VAL A 1 229 ? -1.929 -8.261 3.547 1.00 93.00 229 VAL A O 1
ATOM 1786 N N . HIS A 1 230 ? -1.495 -10.468 3.793 1.00 90.88 230 HIS A N 1
ATOM 1787 C CA . HIS A 1 230 ? -0.048 -10.358 3.885 1.00 90.88 230 HIS A CA 1
ATOM 1788 C C . HIS A 1 230 ? 0.554 -10.128 2.502 1.00 90.88 230 HIS A C 1
ATOM 1790 O O . HIS A 1 230 ? 0.147 -10.760 1.525 1.00 90.88 230 HIS A O 1
ATOM 1796 N N . ILE A 1 231 ? 1.526 -9.223 2.424 1.00 91.75 231 ILE A N 1
ATOM 1797 C CA . ILE A 1 231 ? 2.153 -8.822 1.163 1.00 91.75 231 ILE A CA 1
ATOM 1798 C C . ILE A 1 231 ? 3.652 -9.137 1.108 1.00 91.75 231 ILE A C 1
ATOM 1800 O O . ILE A 1 231 ? 4.329 -8.683 0.188 1.00 91.75 231 ILE A O 1
ATOM 1804 N N . ASP A 1 232 ? 4.183 -9.910 2.061 1.00 91.31 232 ASP A N 1
ATOM 1805 C CA . ASP A 1 232 ? 5.614 -10.235 2.161 1.00 91.31 232 ASP A CA 1
ATOM 1806 C C . ASP A 1 232 ? 6.189 -10.748 0.834 1.00 91.31 232 ASP A C 1
ATOM 1808 O O . ASP A 1 232 ? 7.182 -10.214 0.341 1.00 91.31 232 ASP A O 1
ATOM 1812 N N . ASP A 1 233 ? 5.503 -11.695 0.186 1.00 91.75 233 ASP A N 1
ATOM 1813 C CA . ASP A 1 233 ? 5.918 -12.248 -1.109 1.00 91.75 233 ASP A CA 1
ATOM 1814 C C . ASP A 1 233 ? 6.024 -11.173 -2.200 1.00 91.75 233 ASP A C 1
ATOM 1816 O O . ASP A 1 233 ? 6.887 -11.233 -3.077 1.00 91.75 233 ASP A O 1
ATOM 1820 N N . GLN A 1 234 ? 5.153 -10.162 -2.162 1.00 92.88 234 GLN A N 1
ATOM 1821 C CA . GLN A 1 234 ? 5.159 -9.063 -3.126 1.00 92.88 234 GLN A CA 1
ATOM 1822 C C . GLN A 1 234 ? 6.306 -8.092 -2.849 1.00 92.88 234 GLN A C 1
ATOM 1824 O O . GLN A 1 234 ? 6.921 -7.613 -3.799 1.00 92.88 234 GLN A O 1
ATOM 1829 N N . LEU A 1 235 ? 6.620 -7.831 -1.577 1.00 92.38 235 LEU A N 1
ATOM 1830 C CA . LEU A 1 235 ? 7.747 -6.985 -1.174 1.00 92.38 235 LEU A CA 1
ATOM 1831 C C . LEU A 1 235 ? 9.089 -7.638 -1.520 1.00 92.38 235 LEU A C 1
ATOM 1833 O O . LEU A 1 235 ? 9.970 -6.977 -2.073 1.00 92.38 235 LEU A O 1
ATOM 1837 N N . VAL A 1 236 ? 9.227 -8.944 -1.267 1.00 91.19 236 VAL A N 1
ATOM 1838 C CA . VAL A 1 236 ? 10.412 -9.723 -1.659 1.00 91.19 236 VAL A CA 1
ATOM 1839 C C . VAL A 1 236 ? 10.568 -9.699 -3.174 1.00 91.19 236 VAL A C 1
ATOM 1841 O O . VAL A 1 236 ? 11.611 -9.287 -3.681 1.00 91.19 236 VAL A O 1
ATOM 1844 N N . ARG A 1 237 ? 9.502 -10.029 -3.910 1.00 93.00 237 ARG A N 1
ATOM 1845 C CA . ARG A 1 237 ? 9.521 -10.022 -5.375 1.00 93.00 237 ARG A CA 1
ATOM 1846 C C . ARG A 1 237 ? 9.821 -8.640 -5.952 1.00 93.00 237 ARG A C 1
ATOM 1848 O O . ARG A 1 237 ? 10.513 -8.535 -6.962 1.00 93.00 237 ARG A O 1
ATOM 1855 N N . LEU A 1 238 ? 9.301 -7.575 -5.343 1.00 93.06 238 LEU A N 1
ATOM 1856 C CA . LEU A 1 238 ? 9.617 -6.207 -5.738 1.00 93.06 238 LEU A CA 1
ATOM 1857 C C . LEU A 1 238 ? 11.117 -5.941 -5.588 1.00 93.06 238 LEU A C 1
ATOM 1859 O O . LEU A 1 238 ? 11.745 -5.478 -6.536 1.00 93.06 238 LEU A O 1
ATOM 1863 N N . SER A 1 239 ? 11.687 -6.273 -4.429 1.00 89.81 239 SER A N 1
ATOM 1864 C CA . SER A 1 239 ? 13.117 -6.111 -4.154 1.00 89.81 239 SER A CA 1
ATOM 1865 C C . SER A 1 239 ? 13.980 -6.872 -5.164 1.00 89.81 239 SER A C 1
ATOM 1867 O O . SER A 1 239 ? 14.886 -6.290 -5.759 1.00 89.81 239 SER A O 1
ATOM 1869 N N . GLU A 1 240 ? 13.656 -8.139 -5.434 1.00 90.56 240 GLU A N 1
ATOM 1870 C CA . GLU A 1 240 ? 14.360 -8.973 -6.417 1.00 90.56 240 GLU A CA 1
ATOM 1871 C C . GLU A 1 240 ? 14.331 -8.361 -7.819 1.00 90.56 240 GLU A C 1
ATOM 1873 O O . GLU A 1 240 ? 15.375 -8.198 -8.452 1.00 90.56 240 GLU A O 1
ATOM 1878 N N . VAL A 1 241 ? 13.149 -7.952 -8.290 1.00 92.00 241 VAL A N 1
ATOM 1879 C CA . VAL A 1 241 ? 12.995 -7.352 -9.620 1.00 92.00 241 VAL A CA 1
ATOM 1880 C C . VAL A 1 241 ? 13.750 -6.028 -9.713 1.00 92.00 241 VAL A C 1
ATOM 1882 O O . VAL A 1 241 ? 14.398 -5.756 -10.722 1.00 92.00 241 VAL A O 1
ATOM 1885 N N . VAL A 1 242 ? 13.709 -5.192 -8.674 1.00 89.38 242 VAL A N 1
ATOM 1886 C CA . VAL A 1 242 ? 14.458 -3.931 -8.676 1.00 89.38 242 VAL A CA 1
ATOM 1887 C C . VAL A 1 242 ? 15.970 -4.189 -8.681 1.00 89.38 242 VAL A C 1
ATOM 1889 O O . VAL A 1 242 ? 16.685 -3.544 -9.450 1.00 89.38 242 VAL A O 1
ATOM 1892 N N . ARG A 1 243 ? 16.467 -5.155 -7.897 1.00 85.75 243 ARG A N 1
ATOM 1893 C CA . ARG A 1 243 ? 17.887 -5.553 -7.901 1.00 85.75 243 ARG A CA 1
ATOM 1894 C C . ARG A 1 243 ? 18.335 -6.090 -9.259 1.00 85.75 243 ARG A C 1
ATOM 1896 O O . ARG A 1 243 ? 19.436 -5.746 -9.690 1.00 85.75 243 ARG A O 1
ATOM 1903 N N . GLU A 1 244 ? 17.481 -6.849 -9.949 1.00 88.31 244 GLU A N 1
ATOM 1904 C CA . GLU A 1 244 ? 17.711 -7.324 -11.322 1.00 88.31 244 GLU A CA 1
ATOM 1905 C C . GLU A 1 244 ? 17.891 -6.138 -12.285 1.00 88.31 244 GLU A C 1
ATOM 1907 O O . GLU A 1 244 ? 18.891 -6.064 -13.001 1.00 88.31 244 GLU A O 1
ATOM 1912 N N . TYR A 1 245 ? 16.977 -5.159 -12.257 1.00 85.19 245 TYR A N 1
ATOM 1913 C CA . TYR A 1 245 ? 17.071 -3.959 -13.101 1.00 85.19 245 TYR A CA 1
ATOM 1914 C C . TYR A 1 245 ? 18.305 -3.104 -12.798 1.00 85.19 245 TYR A C 1
ATOM 1916 O O . TYR A 1 245 ? 18.911 -2.543 -13.712 1.00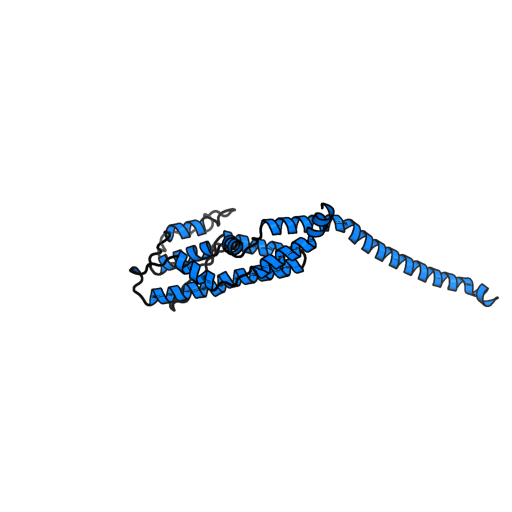 85.19 245 TYR A O 1
ATOM 1924 N N . LEU A 1 246 ? 18.682 -3.005 -11.525 1.00 83.44 246 LEU A N 1
ATOM 1925 C CA . LEU A 1 246 ? 19.856 -2.259 -11.078 1.00 83.44 246 LEU A CA 1
ATOM 1926 C C . LEU A 1 246 ? 21.172 -3.031 -11.263 1.00 83.44 246 LEU A C 1
ATOM 1928 O O . LEU A 1 246 ? 22.240 -2.440 -11.108 1.00 83.44 246 LEU A O 1
ATOM 1932 N N . ARG A 1 247 ? 21.110 -4.325 -11.608 1.00 82.62 247 ARG A N 1
ATOM 1933 C CA . ARG A 1 247 ? 22.264 -5.229 -11.736 1.00 82.62 247 ARG A CA 1
ATOM 1934 C C . ARG A 1 247 ? 23.163 -5.232 -10.495 1.00 82.62 247 ARG A C 1
ATOM 1936 O O . ARG A 1 247 ? 24.385 -5.321 -10.611 1.00 82.62 247 ARG A O 1
ATOM 1943 N N . VAL A 1 248 ? 22.564 -5.130 -9.308 1.00 74.88 248 VAL A N 1
ATOM 1944 C CA . VAL A 1 248 ? 23.296 -5.032 -8.030 1.00 74.88 248 VAL A CA 1
ATOM 1945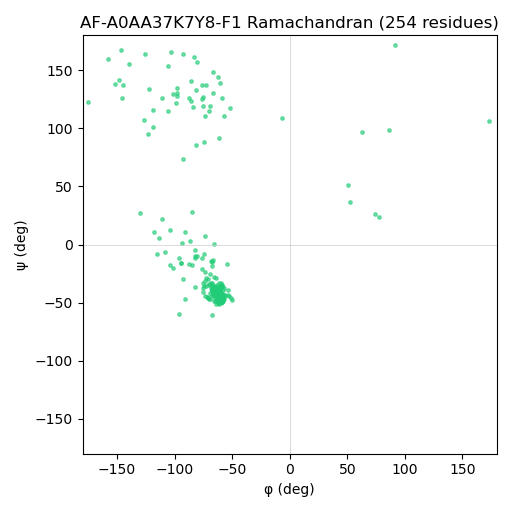 C C . VAL A 1 248 ? 24.246 -6.219 -7.855 1.00 74.88 248 VAL A C 1
ATOM 1947 O O . VAL A 1 248 ? 25.425 -6.035 -7.562 1.00 74.88 248 VAL A O 1
ATOM 1950 N N . ASP A 1 249 ? 23.766 -7.425 -8.150 1.00 68.94 249 ASP A N 1
ATOM 1951 C CA . ASP A 1 249 ? 24.526 -8.658 -7.924 1.00 68.94 249 ASP A CA 1
ATOM 1952 C C . ASP A 1 249 ? 25.669 -8.849 -8.948 1.00 68.94 249 ASP A C 1
ATOM 1954 O O . ASP A 1 249 ? 26.663 -9.520 -8.667 1.00 68.94 249 ASP A O 1
ATOM 1958 N N . ASP A 1 250 ? 25.574 -8.230 -10.133 1.00 71.44 250 ASP A N 1
ATOM 1959 C CA . ASP A 1 250 ? 26.667 -8.208 -11.119 1.00 71.44 250 ASP A CA 1
ATOM 1960 C C . ASP A 1 250 ? 27.801 -7.270 -10.687 1.00 71.44 250 ASP A C 1
ATOM 1962 O O . ASP A 1 250 ? 28.962 -7.490 -11.036 1.00 71.44 250 ASP A O 1
ATOM 1966 N N . ILE A 1 251 ? 27.459 -6.197 -9.969 1.00 62.19 251 ILE A N 1
ATOM 1967 C CA . ILE A 1 251 ? 28.424 -5.239 -9.422 1.00 62.19 251 ILE A CA 1
ATOM 1968 C C . ILE A 1 251 ? 29.153 -5.879 -8.238 1.00 62.19 251 ILE A C 1
ATOM 1970 O O . ILE A 1 251 ? 30.379 -5.815 -8.175 1.00 62.19 251 ILE A O 1
ATOM 1974 N N . GLU A 1 252 ? 28.421 -6.557 -7.355 1.00 57.78 252 GLU A N 1
ATOM 1975 C CA . GLU A 1 252 ? 28.974 -7.255 -6.190 1.00 57.78 252 GLU A CA 1
ATOM 1976 C C . GLU A 1 252 ? 29.984 -8.345 -6.597 1.00 57.78 252 GLU A C 1
ATOM 1978 O O . GLU A 1 252 ? 31.097 -8.383 -6.079 1.00 57.78 252 GLU A O 1
ATOM 1983 N N . LYS A 1 253 ? 29.670 -9.145 -7.627 1.00 61.56 253 LYS A N 1
ATOM 1984 C CA . LYS A 1 253 ? 30.580 -10.166 -8.192 1.00 61.56 253 LYS A CA 1
ATOM 1985 C C . LYS A 1 253 ? 31.826 -9.623 -8.897 1.00 61.56 253 LYS A C 1
ATOM 1987 O O . LYS A 1 253 ? 32.708 -10.400 -9.232 1.00 61.56 253 LYS A O 1
ATOM 1992 N N . ARG A 1 254 ? 31.871 -8.331 -9.233 1.00 51.03 254 ARG A N 1
ATOM 1993 C CA . ARG A 1 254 ? 33.050 -7.692 -9.851 1.00 51.03 254 ARG A CA 1
ATOM 1994 C C . ARG A 1 254 ? 33.962 -7.031 -8.823 1.00 51.03 254 ARG A C 1
ATOM 1996 O O . ARG A 1 254 ? 35.087 -6.675 -9.165 1.00 51.03 254 ARG A O 1
ATOM 2003 N N . LEU A 1 255 ? 33.454 -6.812 -7.612 1.00 52.88 255 LEU A N 1
ATOM 2004 C CA . LEU A 1 255 ? 34.176 -6.205 -6.494 1.00 52.88 255 LEU A CA 1
ATOM 2005 C C . LEU A 1 255 ? 34.814 -7.253 -5.566 1.00 52.88 255 LEU A C 1
ATOM 2007 O O . LEU A 1 255 ? 35.700 -6.898 -4.789 1.00 52.88 255 LEU A O 1
ATOM 2011 N N . HIS A 1 256 ? 34.389 -8.514 -5.672 1.00 47.34 256 HIS A N 1
ATOM 2012 C CA . HIS A 1 256 ? 34.922 -9.682 -4.967 1.00 47.34 256 HIS A CA 1
ATOM 2013 C C . HIS A 1 256 ? 35.560 -10.668 -5.945 1.00 47.34 256 HIS A C 1
ATOM 2015 O O . 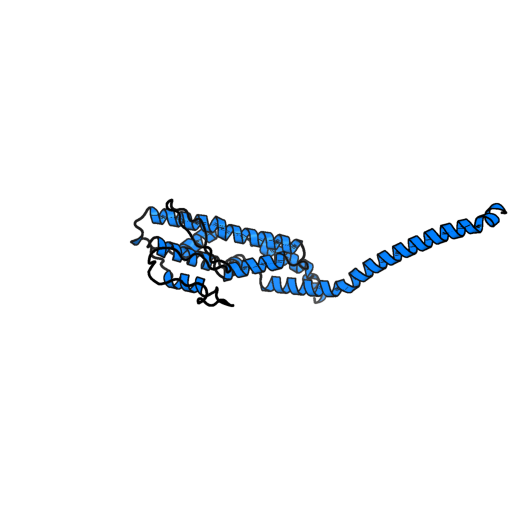HIS A 1 256 ? 36.559 -11.305 -5.543 1.00 47.34 256 HIS A O 1
#

Sequence (256 aa):
MLWLSENIGWIKDILSIIFTGAATIIAVLTYRYAKVTIFQPEITKVQTSLLMDLLQKIPTSQVGFMVAADFEGTIRVNLARLALEFGFIVSNFNPAEEIKRSAALSIDSSLTLEDLGATADDMFMPVNSVNGPAIQNTRATKDGKIVVVGYTLQSMQFREMIAAYCRNPFMPKKVQEILLKIGENADYNNGTIMNEVLNNLLKEILEKEPSTIRVSSIGVHNEFAKRCVHIDDQLVRLSEVVREYLRVDDIEKRLH

Secondary structure (DSSP, 8-state):
-HHHHHTHHHHHHHHHHHHHHHHHHHHHHHHHHHHHHHHHHHHHHHHHHHHHHHHHHS-SSHHHHHHHTTHHHHHHHHHHHHHHHH-PEESSS-HHHHHHHHHGGG--S---GGGS---TT--S-------SS------B-TTS-B------HHHHHHHHHHHHHHH-TTS-HHHHHHHHHHHHHHHHIIIIIHHHHHHHHHHHHHTS-GGG-EE-HHHHHHHHHHHSPP-HHHHHHHHHHHHHHHTHHHHHHHH-

Mean predicted aligned error: 13.59 Å

pLDDT: mean 74.47, std 20.46, range [23.62, 95.44]

Solvent-accessible surface area (backbone atoms only — not comparable to full-atom values): 14801 Å² total; per-residue (Å²): 114,69,68,59,68,76,46,45,62,66,53,49,52,53,50,48,52,53,51,50,51,51,50,51,52,50,51,52,52,49,51,55,48,50,56,50,62,69,47,44,64,58,53,48,51,54,34,53,52,52,53,54,53,45,62,74,69,51,53,82,41,51,69,48,39,46,58,52,45,25,53,62,58,21,51,50,46,41,50,22,51,49,26,71,75,61,53,35,45,54,75,82,58,58,40,72,60,47,47,51,61,57,55,68,70,73,76,84,86,89,83,74,83,81,84,66,83,83,77,96,78,71,91,78,82,76,99,79,86,72,100,56,96,66,70,41,69,61,40,71,44,100,85,59,43,62,78,40,68,31,60,33,58,58,25,51,52,41,52,50,52,50,52,52,51,53,69,34,88,67,50,54,64,74,56,30,57,48,46,48,53,52,48,51,48,51,49,42,33,56,59,50,48,44,43,52,51,54,30,52,52,45,47,63,40,72,78,46,69,34,79,77,41,74,44,48,64,65,59,54,48,53,58,40,62,76,67,44,78,82,50,48,72,56,36,50,50,45,53,52,53,49,39,60,76,65,41,49,69,65,53,53,67,71,78,107

Radius of gyration: 30.6 Å; Cα contacts (8 Å, |Δi|>4): 212; chains: 1; bounding box: 64×48×109 Å

Foldseek 3Di:
DVVCVVCVVVVVVVVVVVVVVVVVVVVVVVVVVCVCVVCVVVLLVVLLVLLVVCVVLDDLFLVVLCVQLVVLLLLLQQVLLCCVVLVAAEDPDHSVVSPVQQVVLFDDDDDDPPPPDDDDDCPDDDDDDDPDPDQWDFDQDPVLATPDGGGGPSNVVSLVVLVVLLPDPSHDPVLNVLSVVSSVLSCCLRPPLLRVLVSVVSVVCVVDPRNPDYDYSVVSVVSSVVVRDGCNVSSVVSVVVSCVSVVVVVVVVVVD